Protein 7QU5 (pdb70)

Foldseek 3Di:
DDKDKFWWFWADWADLFLFKTKTKTFTPPQAFDPDAQQWKKKWKDAFDKFFQLLFDYDDVNVVVCVVLVVRGAMAGGHGMDIAIFHFLAARVPGRIGIFIAGFQQPDRPDPDHTDHPSRVSRNHDGGDIIMIMDTGHDLHDDDDQFAEEEEEEHRSSRSVNRVVCCQCPVVVHLRQYEYEYEEAEPSRDGCPVVQVVSVVVHVSYYYAYEHAHYDPVRVDPGHYDQRLVRCCVVPVVPDPCCLRYAYEYEYPPVNVVSNVVSCVVSVHDPVSYHYDYSPD

B-factor: mean 25.78, std 11.19, range [10.54, 66.02]

Sequence (280 aa):
GPVKKWEECTVESNPNVATFIKELTLRLPDGESVDFRAGGYVQLECPPHVVVEYKDFDIQPEYRGDWDKFNMWRYVSKVDETTVIRAYSMANYPEEEQGVVKFNIRRIASPPPGSDLPPGQMSSWVFNLKPGDKVTVYGPFGEFFAKDTEEAEMVFIGGGAGMAPMRSHIFDQLRRLKSNRKISFWYGARSLRREAFYTEEYDQQLQAENPNFQWHLALSDPQPEDNWTGLTGFIHNVLFENYLKDHPAPEDCEFYMCGPPMMNAAVIKMLTDLGVERENILLDDFGG

Nearest PDB structures (foldseek):
  7qu3-assembly1_A  TM=1.000E+00  e=1.074E-62  Pseudomonas aeruginosa
  4u9u-assembly1_A  TM=9.947E-01  e=3.479E-53  Vibrio cholerae
  7qu0-assembly1_A  TM=9.916E-01  e=3.658E-52  Klebsiella pneumoniae
  8a1v-assembly1_F  TM=9.839E-01  e=4.798E-49  Vibrio cholerae
  2r6h-assembly4_D  TM=9.900E-01  e=1.737E-44  Porphyromonas gingivalis W83

Organism: Pseudomonas aeruginosa (strain UCBPP-PA14) (NCBI:txid208963)

InterPro domains:
  IPR001041 2Fe-2S ferredoxin-type iron-sulfur binding domain [PF00111] (40-116)
  IPR001041 2Fe-2S ferredoxin-type iron-sulfur binding domain [PS51085] (35-127)
  IPR001041 2Fe-2S ferredoxin-type iron-sulfur binding domain [cd00207] (37-122)
  IPR001433 Oxidoreductase FAD/NAD(P)-binding [PF00175] (277-386)
  IPR008333 Flavoprotein pyridine nucleotide cytochrome reductase-like, FAD-binding domain [PF00970] (205-266)
  IPR010205 Na(+)-translocating NADH-quinone reductase subunit F [MF_00430] (4-407)
  IPR010205 Na(+)-translocating NADH-quinone reductase subunit F [PIRSF000044] (4-407)
  IPR010205 Na(+)-translocating NADH-quinone reductase subunit F [TIGR01941] (6-407)
  IPR012675 Beta-grasp domain superfamily [G3DSA:3.10.20.30] (36-126)
  IPR017927 FAD-binding domain, ferredoxin reductase-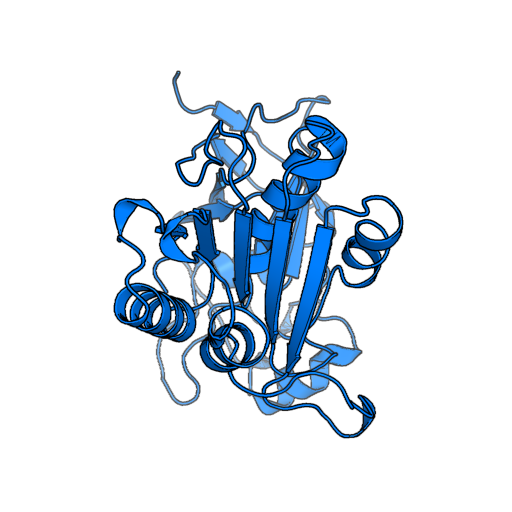type [PS51384] (130-269)
  IPR017938 Riboflavin synthase-like beta-barrel [SSF63380] (106-271)
  IPR036010 2Fe-2S ferredoxin-like superfamily [SSF54292] (40-125)
  IPR039261 Ferredoxin-NADP reductase (FNR), nucleotide-binding domain [G3DSA:3.40.50.80] (275-393)
  IPR039261 Ferredoxin-NADP reductase (FNR), nucleotide-binding domain [SSF52343] (257-402)

Radius of gyration: 18.88 Å; Cα contacts (8 Å, |Δi|>4): 602; chains: 1; bounding box: 51×41×53 Å

Solvent-accessible surface area: 13352 Å² total; per-residue (Å²): 120,128,87,132,135,16,103,0,38,3,83,38,13,43,9,25,1,1,35,5,3,26,0,9,0,109,4,38,132,77,72,44,7,136,11,144,8,2,0,71,0,54,0,40,0,69,78,29,88,11,63,0,139,73,13,78,3,51,93,91,16,111,53,33,0,96,150,74,91,5,79,140,16,61,3,158,4,132,111,68,10,69,105,57,37,12,0,0,1,15,30,84,52,122,8,18,0,28,0,7,2,115,8,55,33,6,75,109,76,30,153,106,108,14,20,66,2,8,0,28,0,1,34,12,69,96,44,51,120,3,28,0,40,1,48,58,31,147,5,43,32,67,149,63,161,30,26,0,0,0,0,0,1,13,12,2,0,1,0,0,4,0,2,0,7,11,4,6,74,105,90,147,17,135,28,111,2,10,0,3,2,9,17,101,4,65,93,28,14,13,24,32,136,53,0,83,97,0,65,91,96,23,134,30,1,92,28,46,18,0,0,64,56,50,51,121,122,20,126,72,135,39,49,76,30,136,4,40,73,8,0,59,98,84,50,1,101,120,29,128,21,11,83,90,1,10,0,0,0,0,6,55,56,147,30,11,65,28,0,30,129,18,0,56,98,56,43,6,101,120,137,36,4,50,44,25,94,95,63,100

Secondary structure (DSSP, 8-state):
-PPEEEEEEEEE--EEETTEEEEEEEPGGG------TT-EEEEEE-SEEEEGGG----GGGHHHHHHTTGGG-EEEE-S-EEEEEE-SS-TTSTTEEEEEEE--PPPTT--PPPPHHHHHHHT--TT-EEEEEEEE------SSSS-EEEEEEGGGHHHHHHHHHIIIIIS---S-EEEEEEESSGGG--SHHHHHHHHHH-TTEEEEEEESS--GGG---SEES-HHHHHHHHTGGG-S-GGGSEEEEE--HHHHHHHHHHHHHTT--GGGEEE-----

Structure (mmCIF, N/CA/C/O backbone):
data_7QU5
#
_entry.id   7QU5
#
_cell.length_a   49.358
_cell.length_b   59.908
_cell.length_c   102.390
_cell.angle_alpha   90.000
_cell.angle_beta   90.000
_cell.angle_gamma   90.000
#
_symmetry.space_group_name_H-M   'P 21 21 21'
#
loop_
_entity.id
_entity.type
_entity.pdbx_description
1 polymer 'Na(+)-translocating NADH-quinone reductase subunit F'
2 non-polymer 'FLAVIN-ADENINE DINUCLEOTIDE'
3 non-polymer 'MAGNESIUM ION'
4 non-polymer gamma-Valerolactone
5 non-polymer 'DIMETHYL SULFOXIDE'
6 water water
#
loop_
_atom_site.group_PDB
_atom_site.id
_atom_site.type_symbol
_atom_site.label_atom_id
_atom_site.label_alt_id
_atom_site.label_comp_id
_atom_site.label_asym_id
_atom_site.label_entity_id
_atom_site.label_seq_id
_atom_site.pdbx_PDB_ins_code
_atom_site.Cartn_x
_atom_site.Cartn_y
_atom_site.Cartn_z
_atom_site.occupancy
_atom_site.B_iso_or_equiv
_atom_site.auth_seq_id
_atom_site.auth_comp_id
_atom_site.auth_asym_id
_atom_site.auth_atom_id
_atom_site.pdbx_PDB_model_num
ATOM 1 N N . GLY A 1 1 ? 35.02782 -6.04500 -25.70850 1.000 35.53108 128 GLY A N 1
ATOM 2 C CA . GLY A 1 1 ? 35.97991 -5.87677 -24.62162 1.000 33.90641 128 GLY A CA 1
ATOM 3 C C . GLY A 1 1 ? 35.61413 -6.63729 -23.35624 1.000 29.32806 128 GLY A C 1
ATOM 4 O O . GLY A 1 1 ? 34.60149 -7.33117 -23.33402 1.000 31.42425 128 GLY A O 1
ATOM 5 N N . PRO A 1 2 ? 36.44952 -6.53856 -22.31571 1.000 27.74732 129 PRO A N 1
ATOM 6 C CA . PRO A 1 2 ? 36.18780 -7.30511 -21.07867 1.000 25.75660 129 PRO A CA 1
ATOM 7 C C . PRO A 1 2 ? 34.83236 -6.99506 -20.46695 1.000 24.79430 129 PRO A C 1
ATOM 8 O O . PRO A 1 2 ? 34.26373 -5.91261 -20.63474 1.000 24.99262 129 PRO A O 1
ATOM 12 N N . VAL A 1 3 ? 34.35016 -7.97963 -19.70825 1.000 22.23509 130 VAL A N 1
ATOM 13 C CA . VAL A 1 3 ? 33.06522 -7.84162 -19.03944 1.000 21.71662 130 VAL A CA 1
ATOM 14 C C . VAL A 1 3 ? 33.11135 -6.65489 -18.07391 1.000 22.81223 130 VAL A C 1
ATOM 15 O O . VAL A 1 3 ? 34.09117 -6.45454 -17.33636 1.000 23.73815 130 VAL A O 1
ATOM 19 N N . LYS A 1 4 ? 32.05582 -5.84755 -18.08944 1.000 22.70454 131 LYS A N 1
ATOM 20 C CA . LYS A 1 4 ? 31.85831 -4.74328 -17.15337 1.000 22.77112 131 LYS A CA 1
ATOM 21 C C . LYS A 1 4 ? 30.91831 -5.18666 -16.02875 1.000 21.29358 131 LYS A C 1
ATOM 22 O O . LYS A 1 4 ? 30.13554 -6.13175 -16.17539 1.000 20.77630 131 LYS A O 1
ATOM 28 N N . LYS A 1 5 ? 30.97890 -4.46011 -14.91612 1.000 21.98994 132 LYS A N 1
ATOM 29 C CA . LYS A 1 5 ? 30.24609 -4.84462 -13.71953 1.000 22.72689 132 LYS A CA 1
ATOM 30 C C . LYS A 1 5 ? 29.64481 -3.60423 -13.07965 1.000 22.16796 132 LYS A C 1
ATOM 31 O O . LYS A 1 5 ? 30.32984 -2.58927 -12.90712 1.000 22.88962 132 LYS A O 1
ATOM 37 N N . TRP A 1 6 ? 28.37765 -3.69407 -12.68578 1.000 21.35695 133 TRP A N 1
ATOM 38 C CA . TRP A 1 6 ? 27.68299 -2.57151 -12.07071 1.000 22.09032 133 TRP A CA 1
ATOM 39 C C . TRP A 1 6 ? 26.93110 -3.04139 -10.84316 1.000 21.58212 133 TRP A C 1
ATOM 40 O O . TRP A 1 6 ? 26.19122 -4.02572 -10.92070 1.000 22.08826 133 TRP A O 1
ATOM 51 N N A GLU A 1 7 ? 27.09904 -2.34575 -9.71642 0.533 22.06337 134 GLU A N 1
ATOM 52 N N B GLU A 1 7 ? 27.06969 -2.30312 -9.74305 0.467 22.88628 134 GLU A N 1
ATOM 53 C CA A GLU A 1 7 ? 26.23386 -2.57483 -8.56259 0.533 23.50724 134 GLU A CA 1
ATOM 54 C CA B GLU A 1 7 ? 26.25164 -2.52440 -8.55848 0.467 24.33306 134 GLU A CA 1
ATOM 55 C C A GLU A 1 7 ? 25.00824 -1.68051 -8.72511 0.533 22.83439 134 GLU A C 1
ATOM 56 C C B GLU A 1 7 ? 24.99900 -1.66287 -8.70496 0.467 22.93898 134 GLU A C 1
ATOM 57 O O A GLU A 1 7 ? 25.09950 -0.45358 -8.61726 0.533 24.25300 134 GLU A O 1
ATOM 58 O O B GLU A 1 7 ? 25.05763 -0.43792 -8.55533 0.467 24.16238 134 GLU A O 1
ATOM 69 N N . CYS A 1 8 ? 23.87403 -2.29639 -9.01564 1.000 20.51757 135 CYS A N 1
ATOM 70 C CA . CYS A 1 8 ? 22.63766 -1.58401 -9.30293 1.000 20.09334 135 CYS A CA 1
ATOM 71 C C . CYS A 1 8 ? 21.69317 -1.61457 -8.11894 1.000 20.64077 135 CYS A C 1
ATOM 72 O O . CYS A 1 8 ? 21.88470 -2.36124 -7.15557 1.000 21.20637 135 CYS A O 1
ATOM 75 N N . THR A 1 9 ? 20.66096 -0.77228 -8.19945 1.000 20.04220 136 THR A N 1
ATOM 76 C CA . THR A 1 9 ? 19.61974 -0.71256 -7.17971 1.000 20.23476 136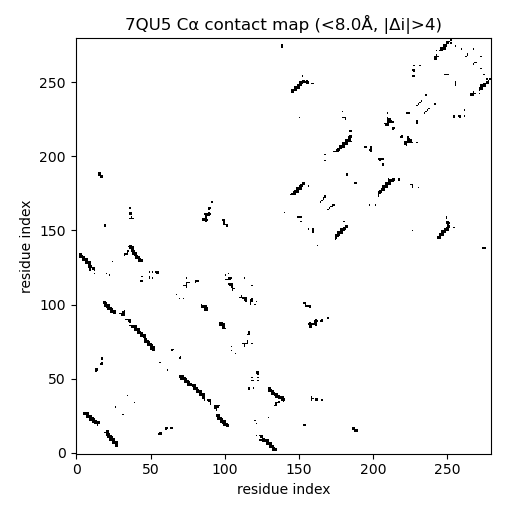 THR A CA 1
ATOM 77 C C . THR A 1 9 ? 18.28543 -1.06750 -7.81964 1.000 19.03888 136 THR A C 1
ATOM 78 O O . THR A 1 9 ? 17.96973 -0.59575 -8.92404 1.000 20.49740 136 THR A O 1
ATOM 82 N N . VAL A 1 10 ? 17.50638 -1.89115 -7.11487 1.000 17.05415 137 VAL A N 1
ATOM 83 C CA . VAL A 1 10 ? 16.16430 -2.21810 -7.59730 1.000 17.37729 137 VAL A CA 1
ATOM 84 C C . VAL A 1 10 ? 15.29172 -0.97141 -7.55042 1.000 17.79138 137 VAL A C 1
ATOM 85 O O . VAL A 1 10 ? 15.10500 -0.38324 -6.48134 1.000 18.94478 137 VAL A O 1
ATOM 89 N N . GLU A 1 11 ? 14.74978 -0.56785 -8.70717 1.000 17.12991 138 GLU A N 1
ATOM 90 C CA . GLU A 1 11 ? 13.77285 0.51813 -8.77259 1.000 18.80628 138 GLU A CA 1
ATOM 91 C C . GLU A 1 11 ? 12.34125 0.02250 -8.61392 1.000 17.04077 138 GLU A C 1
ATOM 92 O O . GLU A 1 11 ? 11.53800 0.66243 -7.92205 1.000 19.72831 138 GLU A O 1
ATOM 98 N N . SER A 1 12 ? 12.00993 -1.08691 -9.24305 1.000 16.58982 139 SER A N 1
ATOM 99 C CA . SER A 1 12 ? 10.65024 -1.62047 -9.21003 1.000 15.88692 139 SER A CA 1
ATOM 100 C C . SER A 1 12 ? 10.72390 -3.08853 -9.59537 1.000 14.40423 139 SER A C 1
ATOM 101 O O . SER A 1 12 ? 11.64707 -3.52150 -10.30072 1.000 15.42383 139 SER A O 1
ATOM 104 N N . ASN A 1 13 ? 9.74606 -3.86490 -9.11276 1.000 13.68145 140 ASN A N 1
ATOM 105 C CA . ASN A 1 13 ? 9.72822 -5.28457 -9.41847 1.000 12.76928 140 ASN A CA 1
ATOM 106 C C . ASN A 1 13 ? 8.29801 -5.84867 -9.39967 1.000 13.07095 140 ASN A C 1
ATOM 107 O O . ASN A 1 13 ? 8.07572 -6.90710 -8.81906 1.000 13.35045 140 ASN A O 1
ATOM 112 N N . PRO A 1 14 ? 7.31801 -5.18546 -10.02521 1.000 14.22208 141 PRO A N 1
ATOM 113 C CA . PRO A 1 14 ? 5.95305 -5.72198 -9.99766 1.000 13.74049 141 PRO A CA 1
ATOM 114 C C . PRO A 1 14 ? 5.79077 -6.93568 -10.90751 1.000 12.25243 141 PRO A C 1
ATOM 115 O O . PRO A 1 14 ? 6.46613 -7.08635 -11.92516 1.000 13.70036 141 PRO A O 1
ATOM 119 N N . ASN A 1 15 ? 4.81645 -7.79249 -10.58087 1.000 13.08052 142 ASN A N 1
ATOM 120 C CA . ASN A 1 15 ? 4.35265 -8.74509 -11.56790 1.000 12.65427 142 ASN A CA 1
ATOM 121 C C . ASN A 1 15 ? 3.78478 -7.98880 -12.76192 1.000 14.14392 142 ASN A C 1
ATOM 122 O O . ASN A 1 15 ? 3.05967 -6.99454 -12.60261 1.000 15.31472 142 ASN A O 1
ATOM 127 N N . VAL A 1 16 ? 4.04579 -8.51226 -13.95785 1.000 12.97954 143 VAL A N 1
ATOM 128 C CA . VAL A 1 16 ? 3.36266 -8.08858 -15.17639 1.000 13.90055 143 VAL A CA 1
ATOM 129 C C . VAL A 1 16 ? 2.48029 -9.20341 -15.72231 1.000 13.41529 143 VAL A C 1
ATOM 130 O O . VAL A 1 16 ? 1.63663 -8.94623 -16.60839 1.000 14.95930 143 VAL A O 1
ATOM 134 N N . ALA A 1 17 ? 2.62410 -10.41117 -15.19546 1.000 12.34360 144 ALA A N 1
ATOM 135 C CA . ALA A 1 17 ? 1.75833 -11.56163 -15.46354 1.000 13.00313 144 ALA A CA 1
ATOM 136 C C . ALA A 1 17 ? 1.76505 -12.37428 -14.17882 1.000 12.14445 144 ALA A C 1
ATOM 137 O O . ALA A 1 17 ? 2.48186 -12.05484 -13.20907 1.000 13.33528 144 ALA A O 1
ATOM 139 N N . THR A 1 18 ? 0.97231 -13.45549 -14.12561 1.000 12.79779 145 THR A N 1
ATOM 140 C CA . THR A 1 18 ? 0.87222 -14.20606 -12.87545 1.000 12.79436 145 THR A CA 1
ATOM 141 C C . THR A 1 18 ? 2.24452 -14.65380 -12.39575 1.000 12.76352 145 THR A C 1
ATOM 142 O O . THR A 1 18 ? 2.55479 -14.55066 -11.19523 1.000 13.65351 145 THR A O 1
ATOM 146 N N . PHE A 1 19 ? 3.05368 -15.19202 -13.31253 1.000 12.72288 146 PHE A N 1
ATOM 147 C CA . PHE A 1 19 ? 4.33167 -15.80646 -12.93483 1.000 12.11485 146 PHE A CA 1
ATOM 148 C C . PHE A 1 19 ? 5.52592 -1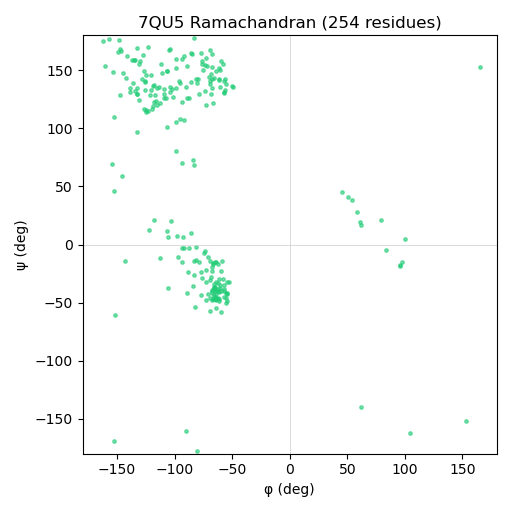5.09864 -13.56145 1.000 11.39222 146 PHE A C 1
ATOM 149 O O . PHE A 1 19 ? 6.61471 -15.69187 -13.65742 1.000 12.51120 146 PHE A O 1
ATOM 157 N N . ILE A 1 20 ? 5.36728 -13.84984 -13.97607 1.000 11.72789 147 ILE A N 1
ATOM 158 C CA . ILE A 1 20 ? 6.46515 -13.08541 -14.57746 1.000 11.66234 147 ILE A CA 1
ATOM 159 C C . ILE A 1 20 ? 6.52129 -11.71175 -13.92980 1.000 10.53530 147 ILE A C 1
ATOM 160 O O . ILE A 1 20 ? 5.48599 -11.02414 -13.83470 1.000 12.65111 147 ILE A O 1
ATOM 165 N N . LYS A 1 21 ? 7.71156 -11.31110 -13.46767 1.000 11.74072 148 LYS A N 1
ATOM 166 C CA . LYS A 1 21 ? 7.92346 -9.97071 -12.93455 1.000 11.60559 148 LYS A CA 1
ATOM 167 C C . LYS A 1 21 ? 8.72591 -9.11083 -13.90789 1.000 11.59351 148 LYS A C 1
ATOM 168 O O . LYS A 1 21 ? 9.56974 -9.62312 -14.67778 1.000 12.83975 148 LYS A O 1
ATOM 174 N N . GLU A 1 22 ? 8.46305 -7.80977 -13.88211 1.000 12.55286 149 GLU A N 1
ATOM 175 C CA . GLU A 1 22 ? 9.29676 -6.84275 -14.59232 1.000 12.83767 149 GLU A CA 1
ATOM 176 C C . GLU A 1 22 ? 10.23711 -6.24034 -13.55773 1.000 13.43544 149 GLU A C 1
ATOM 177 O O . GLU A 1 22 ? 9.81054 -5.45438 -12.70242 1.000 14.15088 149 GLU A O 1
ATOM 183 N N . LEU A 1 23 ? 11.51417 -6.65074 -13.59627 1.000 13.14477 150 LEU A N 1
ATOM 184 C CA . LEU A 1 23 ? 12.52992 -6.14592 -12.67231 1.000 12.87471 150 LEU A CA 1
ATOM 185 C C . LEU A 1 23 ? 13.22815 -4.98379 -13.35822 1.000 14.00316 150 LEU A C 1
ATOM 186 O O . LEU A 1 23 ? 13.79617 -5.17405 -14.43804 1.000 15.12948 150 LEU A O 1
ATOM 191 N N . THR A 1 24 ? 13.21655 -3.79879 -12.73978 1.000 14.80611 151 THR A N 1
ATOM 192 C CA . THR A 1 24 ? 13.96985 -2.65711 -13.26664 1.000 16.44526 151 THR A CA 1
ATOM 193 C C . THR A 1 24 ? 15.09502 -2.31587 -12.30602 1.000 16.61510 151 THR A C 1
ATOM 194 O O . THR A 1 24 ? 14.85343 -2.06586 -11.11660 1.000 17.99862 151 THR A O 1
ATOM 198 N N . LEU A 1 25 ? 16.33253 -2.34183 -12.81194 1.000 16.34813 152 LEU A N 1
ATOM 199 C CA . LEU A 1 25 ? 17.50204 -1.98184 -12.00713 1.000 16.35388 152 LEU A CA 1
ATOM 200 C C . LEU A 1 25 ? 18.05678 -0.64595 -12.48129 1.000 18.94974 152 LEU A C 1
ATOM 201 O O . LEU A 1 25 ? 18.28372 -0.45053 -13.68476 1.000 21.73499 152 LEU A O 1
ATOM 206 N N . ARG A 1 26 ? 18.26443 0.26757 -11.54265 1.000 18.87448 153 ARG A N 1
ATOM 207 C CA . ARG A 1 26 ? 18.87788 1.55163 -11.83786 1.000 20.76898 153 ARG A CA 1
ATOM 208 C C . ARG A 1 26 ? 20.39083 1.40042 -11.73562 1.000 22.05231 153 ARG A C 1
ATOM 209 O O . ARG A 1 26 ? 20.91998 0.95432 -10.70246 1.000 22.52303 153 ARG A O 1
ATOM 217 N N . LEU A 1 27 ? 21.08860 1.79554 -12.79840 1.000 21.22411 154 LEU A N 1
ATOM 218 C CA . LEU A 1 27 ? 22.53564 1.75112 -12.77520 1.000 24.37583 154 LEU A CA 1
ATOM 219 C C . LEU A 1 27 ? 23.06904 2.85597 -11.86115 1.000 25.29611 154 LEU A C 1
ATOM 220 O O . LEU A 1 27 ? 22.41812 3.89248 -11.66327 1.000 27.23055 154 LEU A O 1
ATOM 225 N N . PRO A 1 28 ? 24.25637 2.66604 -11.29881 1.000 26.78046 155 PRO A N 1
ATOM 226 C CA . PRO A 1 28 ? 24.85587 3.71619 -10.47369 1.000 29.56499 155 PRO A CA 1
ATOM 227 C C . PRO A 1 28 ? 25.35498 4.87962 -11.31502 1.000 32.31519 155 PRO A C 1
ATOM 228 O O . PRO A 1 28 ? 25.52809 4.77775 -12.53019 1.000 34.59000 155 PRO A O 1
ATOM 232 N N . ASP A 1 29 ? 25.53996 6.01807 -10.65125 1.000 35.92893 156 ASP A N 1
ATOM 233 C CA . ASP A 1 29 ? 26.36770 7.10277 -11.20034 1.000 39.97131 156 ASP A CA 1
ATOM 234 C C . ASP A 1 29 ? 25.85777 7.60331 -12.55038 1.000 40.53306 156 ASP A C 1
ATOM 235 O O . ASP A 1 29 ? 26.63881 8.05458 -13.38562 1.000 38.79011 156 ASP A O 1
ATOM 240 N N . GLY A 1 30 ? 24.55508 7.49398 -12.80420 1.000 41.05978 157 GLY A N 1
ATOM 241 C CA . GLY A 1 30 ? 24.02389 7.90987 -14.09382 1.000 42.49850 157 GLY A CA 1
ATOM 242 C C . GLY A 1 30 ? 24.54331 7.15268 -15.30604 1.000 43.06638 157 GLY A C 1
ATOM 243 O O . GLY A 1 30 ? 24.37138 7.62691 -16.43389 1.000 43.72226 157 GLY A O 1
ATOM 244 N N . GLU A 1 31 ? 25.16147 5.98323 -15.11941 1.000 41.32992 158 GLU A N 1
ATOM 245 C CA . GLU A 1 31 ? 25.69024 5.21816 -16.24635 1.000 38.27031 158 GLU A CA 1
ATOM 246 C C . GLU A 1 31 ? 24.59250 4.47548 -17.00398 1.000 35.80323 158 GLU A C 1
ATOM 247 O O . GLU A 1 31 ? 23.46326 4.28337 -16.51805 1.000 35.80111 158 GLU A O 1
ATOM 253 N N . SER A 1 32 ? 24.95339 4.02067 -18.20847 1.000 34.13249 159 SER A N 1
ATOM 254 C CA . SER A 1 32 ? 24.11985 3.10799 -18.99161 1.000 32.65278 159 SER A CA 1
ATOM 255 C C . SER A 1 32 ? 24.95555 1.92254 -19.46015 1.000 31.64988 159 SER A C 1
ATOM 256 O O . SER A 1 32 ? 26.18061 1.99869 -19.54968 1.000 34.15527 159 SER A O 1
ATOM 259 N N . VAL A 1 33 ? 24.27590 0.83145 -19.75961 1.000 30.02582 160 VAL A N 1
ATOM 260 C CA . VAL A 1 33 ? 24.89367 -0.35169 -20.35314 1.000 27.87993 160 VAL A CA 1
ATOM 261 C C . VAL A 1 33 ? 24.83964 -0.16537 -21.86397 1.000 27.30829 160 VAL A C 1
ATOM 262 O O . VAL A 1 33 ? 23.76678 0.10928 -22.41758 1.000 27.55689 160 VAL A O 1
ATOM 266 N N . ASP A 1 34 ? 25.99569 -0.27599 -22.53187 1.000 26.98521 161 ASP A N 1
ATOM 267 C CA . ASP A 1 34 ? 26.07622 -0.12133 -23.98255 1.000 27.74216 161 ASP A CA 1
ATOM 268 C C . ASP A 1 34 ? 25.73742 -1.45030 -24.66424 1.000 25.15773 161 ASP A C 1
ATOM 269 O O . ASP A 1 34 ? 26.59024 -2.15163 -25.21707 1.000 26.36812 161 ASP A O 1
ATOM 274 N N . PHE A 1 35 ? 24.44618 -1.79257 -24.63050 1.000 24.50947 162 PHE A N 1
ATOM 275 C CA . PHE A 1 35 ? 23.96204 -3.06504 -25.15919 1.000 22.10531 162 PHE A CA 1
ATOM 276 C C . PHE A 1 35 ? 23.24627 -2.87040 -26.49465 1.000 23.02672 162 PHE A C 1
ATOM 277 O O . PHE A 1 35 ? 22.92943 -1.74853 -26.91543 1.000 24.09577 162 PHE A O 1
ATOM 285 N N . ARG A 1 36 ? 23.00600 -3.99063 -27.16806 1.000 22.36689 163 ARG A N 1
ATOM 286 C CA . ARG A 1 36 ? 22.19453 -4.03474 -28.37545 1.000 22.25416 163 ARG A CA 1
ATOM 287 C C . ARG A 1 36 ? 20.89458 -4.77011 -28.08420 1.000 21.39169 163 ARG A C 1
ATOM 288 O O . ARG A 1 36 ? 20.86913 -5.71181 -27.28994 1.000 20.98756 163 ARG A O 1
ATOM 296 N N . ALA A 1 37 ? 19.83961 -4.34218 -28.77509 1.000 20.93165 164 ALA A N 1
ATOM 297 C CA . ALA A 1 37 ? 18.53549 -4.95989 -28.62364 1.000 19.43531 164 ALA A CA 1
ATOM 298 C C . ALA A 1 37 ? 18.63386 -6.44829 -28.94195 1.000 18.88563 164 ALA A C 1
ATOM 299 O O . ALA A 1 37 ? 19.21970 -6.84419 -29.95987 1.000 20.54837 164 ALA A O 1
ATOM 301 N N . GLY A 1 38 ? 18.07691 -7.27305 -28.05046 1.000 17.39113 165 GLY A N 1
ATOM 302 C CA . GLY A 1 38 ? 18.24518 -8.70176 -28.08495 1.000 17.95423 165 GLY A CA 1
ATOM 303 C C . GLY A 1 38 ? 19.31954 -9.22364 -27.15186 1.000 16.79711 165 GLY A C 1
ATOM 304 O O . GLY A 1 38 ? 19.36462 -10.43047 -26.89297 1.000 17.88903 165 GLY A O 1
ATOM 305 N N . GLY A 1 39 ? 20.18680 -8.33772 -26.64548 1.000 16.37629 166 GLY A N 1
ATOM 306 C CA . GLY A 1 39 ? 21.27635 -8.74028 -25.77715 1.000 17.58557 166 GLY A CA 1
ATOM 307 C C . GLY A 1 39 ? 20.82736 -8.94769 -24.33942 1.000 16.67827 166 GLY A C 1
ATOM 308 O O . GLY A 1 39 ? 19.64620 -8.83400 -23.98904 1.000 17.49064 166 GLY A O 1
ATOM 309 N N . TYR A 1 40 ? 21.79609 -9.27278 -23.48903 1.000 16.61234 167 TYR A N 1
ATOM 310 C CA . TYR A 1 40 ? 21.49400 -9.66823 -22.11943 1.000 15.01654 167 TYR A CA 1
ATOM 311 C C . TYR A 1 40 ? 22.62919 -9.26165 -21.19710 1.000 15.90689 167 TYR A C 1
ATOM 312 O O . TYR A 1 40 ? 23.73039 -8.91806 -21.64770 1.000 16.91462 167 TYR A O 1
ATOM 321 N N . VAL A 1 41 ? 22.35667 -9.28927 -19.89142 1.000 15.58076 168 VAL A N 1
ATOM 322 C CA . VAL A 1 41 ? 23.40531 -9.20437 -18.88182 1.000 15.85898 168 VAL A CA 1
ATOM 323 C C . VAL A 1 41 ? 23.28274 -10.44179 -18.00203 1.000 15.16051 168 VAL A C 1
ATOM 324 O O . VAL A 1 41 ? 22.30840 -11.20107 -18.09812 1.000 16.01906 168 VAL A O 1
ATOM 328 N N . GLN A 1 42 ? 24.27628 -10.66663 -17.14307 1.000 15.47670 169 GLN A N 1
ATOM 329 C CA . GLN A 1 42 ? 24.15793 -11.67969 -16.09337 1.000 14.59383 169 GLN A CA 1
ATOM 330 C C . GLN A 1 42 ? 23.85838 -11.00297 -14.76335 1.000 14.17969 169 GLN A C 1
ATOM 331 O O . GLN A 1 42 ? 24.48735 -10.00093 -14.41752 1.000 16.62490 169 GLN A O 1
ATOM 337 N N . LEU A 1 43 ? 22.88038 -11.54545 -14.03218 1.000 14.14467 170 LEU A N 1
ATOM 338 C CA . LEU A 1 43 ? 22.62989 -11.10794 -12.66593 1.000 14.10489 170 LEU A CA 1
ATOM 339 C C . LEU A 1 43 ? 23.29666 -12.11358 -11.73468 1.000 13.01763 170 LEU A C 1
ATOM 340 O O . LEU A 1 43 ? 23.41297 -13.30088 -12.06240 1.000 15.58534 170 LEU A O 1
ATOM 345 N N . GLU A 1 44 ? 23.68906 -11.63952 -10.56105 1.000 14.97502 171 GLU A N 1
ATOM 346 C CA . GLU A 1 44 ? 24.32602 -12.48525 -9.56223 1.000 14.72786 171 GLU A CA 1
ATOM 347 C C . GLU A 1 44 ? 23.54186 -12.39353 -8.25930 1.000 15.67272 171 GLU A C 1
ATOM 348 O O . GLU A 1 44 ? 22.99788 -11.33183 -7.92234 1.000 16.28352 171 GLU A O 1
ATOM 354 N N . CYS A 1 45 ? 23.48458 -13.49966 -7.52878 1.000 14.44320 172 CYS A N 1
ATOM 355 C CA . CYS A 1 45 ? 22.96852 -13.46551 -6.16277 1.000 13.63780 172 CYS A CA 1
ATOM 356 C C . CYS A 1 45 ? 23.99818 -14.08986 -5.23619 1.000 13.59646 172 CYS A C 1
ATOM 357 O O . CYS A 1 45 ? 24.72134 -15.01426 -5.64510 1.000 16.37657 172 CYS A O 1
ATOM 360 N N . PRO A 1 46 ? 24.05621 -13.64239 -3.98936 1.000 13.43458 173 PRO A N 1
ATOM 361 C CA . PRO A 1 46 ? 24.93142 -14.30138 -2.99428 1.000 13.70569 173 PRO A CA 1
ATOM 362 C C . PRO A 1 46 ? 24.22539 -15.51316 -2.40988 1.000 12.97365 173 PRO A C 1
ATOM 363 O O . PRO A 1 46 ? 23.02569 -15.71898 -2.67836 1.000 13.69168 173 PRO A O 1
ATOM 367 N N . PRO A 1 47 ? 24.88076 -16.27338 -1.52666 1.000 12.79701 174 PRO A N 1
ATOM 368 C CA . PRO A 1 47 ? 24.17941 -17.32330 -0.76786 1.000 13.80655 174 PRO A CA 1
ATOM 369 C C . PRO A 1 47 ? 23.01213 -16.69791 -0.01348 1.000 12.80610 174 PRO A C 1
ATOM 370 O O . PRO A 1 47 ? 23.09147 -15.56594 0.46170 1.000 13.52343 174 PRO A O 1
ATOM 374 N N . HIS A 1 48 ? 21.89482 -17.42902 0.05476 1.000 13.46870 175 HIS A N 1
ATOM 375 C CA . HIS A 1 48 ? 20.69641 -16.86726 0.67619 1.000 12.91814 175 HIS A CA 1
ATOM 376 C C . HIS A 1 48 ? 19.71732 -17.97215 1.03597 1.000 12.51538 175 HIS A C 1
ATOM 377 O O . HIS A 1 48 ? 19.88014 -19.14235 0.65589 1.000 13.36950 175 HIS A O 1
ATOM 384 N N . VAL A 1 49 ? 18.63217 -17.55191 1.70591 1.000 13.36004 176 VAL A N 1
ATOM 385 C CA . VAL A 1 49 ? 17.40959 -18.34103 1.82662 1.000 13.84185 176 VAL A CA 1
ATOM 386 C C . VAL A 1 49 ? 16.26326 -17.40922 1.47243 1.000 13.55468 176 VAL A C 1
ATOM 387 O O . VAL A 1 49 ? 16.21587 -16.27918 1.95679 1.000 15.23952 176 VAL A O 1
ATOM 391 N N A VAL A 1 50 ? 15.37687 -17.84768 0.57315 0.587 13.38064 177 VAL A N 1
ATOM 392 N N B VAL A 1 50 ? 15.34049 -17.87877 0.63369 0.413 14.02642 177 VAL A N 1
ATOM 393 C CA A VAL A 1 50 ? 14.16711 -17.07741 0.27990 0.587 13.64690 177 VAL A CA 1
ATOM 394 C CA B VAL A 1 50 ? 14.17714 -17.08143 0.25126 0.413 15.30393 177 VAL A CA 1
ATOM 395 C C A VAL A 1 50 ? 12.94496 -17.95812 0.48814 0.587 14.44883 177 VAL A C 1
ATOM 396 C C B VAL A 1 50 ? 12.92844 -17.93455 0.42801 0.413 15.44021 177 VAL A C 1
ATOM 397 O O A VAL A 1 50 ? 12.94825 -19.13859 0.13268 0.587 15.97566 177 VAL A O 1
ATOM 398 O O B VAL A 1 50 ? 12.88266 -19.07081 -0.05213 0.413 16.59238 177 VAL A O 1
ATOM 405 N N . GLU A 1 51 ? 11.92341 -17.39356 1.12271 1.000 13.96192 178 GLU A N 1
ATOM 406 C CA . GLU A 1 51 ? 10.63639 -18.05742 1.29232 1.000 14.85187 178 GLU A CA 1
ATOM 407 C C . GLU A 1 51 ? 9.61917 -17.38537 0.38536 1.000 14.65786 178 GLU A C 1
ATOM 408 O O . GLU A 1 51 ? 9.49054 -16.16191 0.40549 1.000 14.48388 178 GLU A O 1
ATOM 414 N N . TYR A 1 52 ? 8.91921 -18.18489 -0.43261 1.000 13.49882 179 TYR A N 1
ATOM 415 C CA . TYR A 1 52 ? 7.96907 -17.60274 -1.39276 1.000 12.96369 179 TYR A CA 1
ATOM 416 C C . TYR A 1 52 ? 6.89758 -16.76879 -0.70089 1.000 13.38640 179 TYR A C 1
ATOM 417 O O . TYR A 1 52 ? 6.41358 -15.79267 -1.29142 1.000 12.97572 179 TYR A O 1
ATOM 426 N N . LYS A 1 53 ? 6.52892 -17.11013 0.54966 1.000 14.26631 180 LYS A N 1
ATOM 427 C CA . LYS A 1 53 ? 5.49284 -16.32891 1.22780 1.000 14.02836 180 LYS A CA 1
ATOM 428 C C . LYS A 1 53 ? 5.92727 -14.88511 1.48232 1.000 13.67371 180 LYS A C 1
ATOM 429 O O . LYS A 1 53 ? 5.10394 -14.04999 1.88825 1.000 15.33472 180 LYS A O 1
ATOM 435 N N . ASP A 1 54 ? 7.23086 -14.58889 1.36020 1.000 14.29958 181 ASP A N 1
ATOM 436 C CA . ASP A 1 54 ? 7.72668 -13.22213 1.50583 1.000 13.64462 181 ASP A CA 1
ATOM 437 C C . ASP A 1 54 ? 7.57396 -12.37278 0.25178 1.000 13.53026 181 ASP A C 1
ATOM 438 O O . ASP A 1 54 ? 7.74387 -11.15214 0.32877 1.000 14.23303 181 ASP A O 1
ATOM 443 N N . PHE A 1 55 ? 7.27944 -12.97769 -0.89513 1.000 13.52261 182 PHE A N 1
ATOM 444 C CA . PHE A 1 55 ? 7.20761 -12.20696 -2.12400 1.000 12.97606 182 PHE A CA 1
ATOM 445 C C . PHE A 1 55 ? 6.07391 -11.18774 -2.04973 1.000 12.91876 182 PHE A C 1
ATOM 446 O O . PHE A 1 55 ? 5.01275 -11.43646 -1.44662 1.000 13.72022 182 PHE A O 1
ATOM 454 N N . ASP A 1 56 ? 6.27348 -10.06671 -2.72995 1.000 12.89058 183 ASP A N 1
ATOM 455 C CA . ASP A 1 56 ? 5.20699 -9.11652 -3.05520 1.000 12.99552 183 ASP A CA 1
ATOM 456 C C . ASP A 1 56 ? 4.63253 -9.46664 -4.41113 1.000 13.32184 183 ASP A C 1
ATOM 457 O O . ASP A 1 56 ? 5.29641 -9.28196 -5.43007 1.000 16.57229 183 ASP A O 1
ATOM 462 N N . ILE A 1 57 ? 3.41687 -10.01559 -4.41672 1.000 13.56548 184 ILE A N 1
ATOM 463 C CA . ILE A 1 57 ? 2.73371 -10.43507 -5.64237 1.000 13.57695 184 ILE A CA 1
ATOM 464 C C . ILE A 1 57 ? 1.49141 -9.56144 -5.75890 1.000 13.04388 184 ILE A C 1
ATOM 465 O O . ILE A 1 57 ? 0.69245 -9.50055 -4.82004 1.000 14.57720 184 ILE A O 1
ATOM 470 N N . GLN A 1 58 ? 1.34383 -8.85730 -6.87757 1.000 14.28148 185 GLN A N 1
ATOM 471 C CA . GLN A 1 58 ? 0.22299 -7.91914 -6.96783 1.000 14.97380 185 GLN A CA 1
ATOM 472 C C . GLN A 1 58 ? -1.11985 -8.65805 -6.85759 1.000 13.76352 185 GLN A C 1
ATOM 473 O O . GLN A 1 58 ? -1.21685 -9.85274 -7.19437 1.000 13.84191 185 GLN A O 1
ATOM 479 N N . PRO A 1 59 ? -2.15885 -7.97371 -6.34625 1.000 14.88642 186 PRO A N 1
ATOM 480 C CA . PRO A 1 59 ? -3.39895 -8.66611 -5.90702 1.000 15.24845 186 PRO A CA 1
ATOM 481 C C . PRO A 1 59 ? -4.05203 -9.55105 -6.94471 1.000 15.00691 186 PRO A C 1
ATOM 482 O O . PRO A 1 59 ? -4.48770 -10.66420 -6.61269 1.000 15.01099 186 PRO A O 1
ATOM 486 N N . GLU A 1 60 ? -4.12056 -9.09625 -8.20790 1.000 15.05038 187 GLU A N 1
ATOM 487 C CA . GLU A 1 60 ? -4.88777 -9.85831 -9.19880 1.000 16.46114 187 GLU A CA 1
ATOM 488 C C . GLU A 1 60 ? -4.26157 -11.21991 -9.50958 1.000 16.19529 187 GLU A C 1
ATOM 489 O O . GLU A 1 60 ? -4.92019 -12.08491 -10.08481 1.000 17.17434 187 GLU A O 1
ATOM 495 N N . TYR A 1 61 ? -2.99539 -11.43382 -9.14418 1.000 14.61131 188 TYR A N 1
ATOM 496 C CA . TYR A 1 61 ? -2.29823 -12.68407 -9.44606 1.000 14.10061 188 TYR A CA 1
ATOM 497 C C . TYR A 1 61 ? -2.31785 -13.66358 -8.28604 1.000 13.76868 188 TYR A C 1
ATOM 498 O O . TYR A 1 61 ? -1.93980 -14.82509 -8.47150 1.000 14.17292 188 TYR A O 1
ATOM 507 N N . ARG A 1 62 ? -2.75130 -13.21890 -7.08728 1.000 13.96868 189 ARG A N 1
ATOM 508 C CA . ARG A 1 62 ? -2.52125 -14.04500 -5.90126 1.000 14.18399 189 ARG A CA 1
ATOM 509 C C . ARG A 1 62 ? -3.35161 -15.31695 -5.91601 1.000 13.50575 189 ARG A C 1
ATOM 510 O O . ARG A 1 62 ? -2.91860 -16.33118 -5.35339 1.000 14.33788 189 ARG A O 1
ATOM 518 N N . GLY A 1 63 ? -4.54667 -15.28767 -6.52773 1.000 14.74690 190 GLY A N 1
ATOM 519 C CA . GLY A 1 63 ? -5.38742 -16.47357 -6.53143 1.000 15.36797 190 GLY A CA 1
ATOM 520 C C . GLY A 1 63 ? -4.67652 -17.66785 -7.14504 1.000 15.14659 190 GLY A C 1
ATOM 521 O O . GLY A 1 63 ? -4.78657 -18.79198 -6.65526 1.000 15.74815 190 GLY A O 1
ATOM 522 N N . ASP A 1 64 ? -3.91572 -17.43118 -8.22559 1.000 14.79146 191 ASP A N 1
ATOM 523 C CA . ASP A 1 64 ? -3.19514 -18.53381 -8.83063 1.000 15.00885 191 ASP A CA 1
ATOM 524 C C . ASP A 1 64 ? -1.94403 -18.91800 -8.04722 1.000 14.83779 191 ASP A C 1
ATOM 525 O O . ASP A 1 64 ? -1.51648 -20.07228 -8.13837 1.000 14.56337 191 ASP A O 1
ATOM 530 N N . TRP A 1 65 ? -1.38041 -18.00186 -7.25445 1.000 13.95245 192 TRP A N 1
ATOM 531 C CA . TRP A 1 65 ? -0.31153 -18.43008 -6.33984 1.000 13.07564 192 TRP A CA 1
ATOM 532 C C . TRP A 1 65 ? -0.86809 -19.39726 -5.29592 1.000 12.62225 192 TRP A C 1
ATOM 533 O O . TRP A 1 65 ? -0.21866 -20.39225 -4.93763 1.000 14.34696 192 TRP A O 1
ATOM 544 N N . ASP A 1 66 ? -2.11363 -19.15588 -4.84137 1.000 13.16704 193 ASP A N 1
ATOM 545 C CA . ASP A 1 66 ? -2.76003 -20.11438 -3.94434 1.000 14.79952 193 ASP A CA 1
ATOM 546 C C . ASP A 1 66 ? -3.04529 -21.42168 -4.68313 1.000 14.61532 193 ASP A C 1
ATOM 547 O O . ASP A 1 66 ? -2.69396 -22.50620 -4.21932 1.000 15.64437 193 ASP A O 1
ATOM 552 N N . LYS A 1 67 ? -3.63076 -21.33457 -5.87503 1.000 14.61006 194 LYS A N 1
ATOM 553 C CA . LYS A 1 67 ? -4.01029 -22.54425 -6.60044 1.000 15.46360 194 LYS A CA 1
ATOM 554 C C . LYS A 1 67 ? -2.80462 -23.43434 -6.88244 1.000 16.17897 194 LYS A C 1
ATOM 555 O O . LYS A 1 67 ? -2.88987 -24.66851 -6.80576 1.000 16.43412 194 LYS A O 1
ATOM 561 N N . PHE A 1 68 ? -1.66234 -22.82905 -7.23692 1.000 15.77128 195 PHE A N 1
ATOM 562 C CA . PHE A 1 68 ? -0.44217 -23.56538 -7.53730 1.000 17.22631 195 PHE A CA 1
ATOM 563 C C . PHE A 1 68 ? 0.38004 -23.88015 -6.28516 1.000 18.28792 195 PHE A C 1
ATOM 564 O O . PHE A 1 68 ? 1.51688 -24.33945 -6.40025 1.000 20.73058 195 PHE A O 1
ATOM 572 N N . ASN A 1 69 ? -0.15965 -23.65113 -5.09689 1.000 17.82515 196 ASN A N 1
ATOM 573 C CA . ASN A 1 69 ? 0.52396 -23.98819 -3.84934 1.000 18.69352 196 ASN A CA 1
ATOM 574 C C . ASN A 1 69 ? 1.91297 -23.36905 -3.78280 1.000 18.54690 196 ASN A C 1
ATOM 575 O O . ASN A 1 69 ? 2.86530 -23.95884 -3.25825 1.000 21.94522 196 ASN A O 1
ATOM 580 N N . MET A 1 70 ? 2.02596 -22.14619 -4.27371 1.000 16.12140 197 MET A N 1
ATOM 581 C CA . MET A 1 70 ? 3.34653 -21.53417 -4.40024 1.000 15.43683 197 MET A CA 1
ATOM 582 C C . MET A 1 70 ? 3.88563 -21.05498 -3.05880 1.000 14.75124 197 MET A C 1
ATOM 583 O O . MET A 1 70 ? 5.10864 -20.97667 -2.87262 1.000 14.41957 197 MET A O 1
ATOM 588 N N . TRP A 1 71 ? 3.00756 -20.68670 -2.12895 1.000 15.01383 198 TRP A N 1
ATOM 589 C CA . TRP A 1 71 ? 3.46585 -20.01611 -0.92981 1.000 15.56972 198 TRP A CA 1
ATOM 590 C C . TRP A 1 71 ? 4.27332 -20.90761 0.01096 1.000 16.41510 198 TRP A C 1
ATOM 591 O O . TRP A 1 71 ? 4.93974 -20.36237 0.89249 1.000 20.67460 198 TRP A O 1
ATOM 602 N N . ARG A 1 72 ? 4.26097 -22.21912 -0.16910 1.000 17.40715 199 ARG A N 1
ATOM 603 C CA . ARG A 1 72 ? 5.01090 -23.13450 0.68023 1.000 18.88883 199 ARG A CA 1
ATOM 604 C C . ARG A 1 72 ? 6.47775 -23.26849 0.25851 1.000 17.18101 199 ARG A C 1
ATOM 605 O O . ARG A 1 72 ? 7.28550 -23.84118 1.01154 1.000 18.40606 199 ARG A O 1
ATOM 613 N N . TYR A 1 73 ? 6.84635 -22.81657 -0.93367 1.000 14.42666 200 TYR A N 1
ATOM 614 C CA . TYR A 1 73 ? 8.20033 -23.09159 -1.40351 1.000 14.41236 200 TYR A CA 1
ATOM 615 C C . TYR A 1 73 ? 9.23080 -22.29715 -0.62190 1.000 15.16458 200 TYR A C 1
ATOM 616 O O . TYR A 1 73 ? 9.02391 -21.11840 -0.29050 1.000 15.31269 200 TYR A O 1
ATOM 625 N N . VAL A 1 74 ? 10.37367 -22.93446 -0.39826 1.000 15.46552 201 VAL A N 1
ATOM 626 C CA . VAL A 1 74 ? 11.52521 -22.29328 0.22253 1.000 15.63936 201 VAL A CA 1
ATOM 627 C C . VAL A 1 74 ? 12.73061 -22.64275 -0.64186 1.000 15.92150 201 VAL A C 1
ATOM 628 O O . VAL A 1 74 ? 12.89867 -23.80779 -1.02190 1.000 17.40395 201 VAL A O 1
ATOM 632 N N . SER A 1 75 ? 13.56017 -21.65189 -0.94475 1.000 14.06256 202 SER A N 1
ATOM 633 C CA . SER A 1 75 ? 14.76510 -21.87676 -1.73543 1.000 14.20653 202 SER A CA 1
ATOM 634 C C . SER A 1 75 ? 15.99919 -21.52982 -0.90164 1.000 13.62593 202 SER A C 1
ATOM 635 O O . SER A 1 75 ? 16.11362 -20.41026 -0.38968 1.000 15.26960 202 SER A O 1
ATOM 638 N N . LYS A 1 76 ? 16.88873 -22.50385 -0.74788 1.000 14.23814 203 LYS A N 1
ATOM 639 C CA . LYS A 1 76 ? 18.12642 -22.33113 0.01386 1.000 14.17747 203 LYS A CA 1
ATOM 640 C C . LYS A 1 76 ? 19.27446 -22.47858 -0.96760 1.000 13.68405 203 LYS A C 1
ATOM 641 O O . LYS A 1 76 ? 19.41568 -23.53252 -1.60233 1.000 15.46900 203 LYS A O 1
ATOM 647 N N . VAL A 1 77 ? 20.08648 -21.43005 -1.09142 1.000 13.99012 204 VAL A N 1
ATOM 648 C CA . VAL A 1 77 ? 21.12868 -21.35897 -2.11381 1.000 13.73157 204 VAL A CA 1
ATOM 649 C C . VAL A 1 77 ? 22.46959 -21.14225 -1.39260 1.000 13.05568 204 VAL A C 1
ATOM 650 O O . VAL A 1 77 ? 22.67385 -20.09645 -0.76326 1.000 14.50226 204 VAL A O 1
ATOM 654 N N . ASP A 1 78 ? 23.36933 -22.12937 -1.48705 1.000 15.23052 205 ASP A N 1
ATOM 655 C CA . ASP A 1 78 ? 24.58290 -22.13915 -0.65453 1.000 15.07509 205 ASP A CA 1
ATOM 656 C C . ASP A 1 78 ? 25.79356 -21.48060 -1.28151 1.000 14.21716 205 ASP A C 1
ATOM 657 O O . ASP A 1 78 ? 26.84222 -21.42238 -0.63243 1.000 15.11630 205 ASP A O 1
ATOM 662 N N . GLU A 1 79 ? 25.69965 -21.00940 -2.51998 1.000 15.37657 206 GLU A N 1
ATOM 663 C CA . GLU A 1 79 ? 26.83145 -20.40841 -3.20666 1.000 16.10496 206 GLU A CA 1
ATOM 664 C C . GLU A 1 79 ? 26.30969 -19.37653 -4.17599 1.000 15.77347 206 GLU A C 1
ATOM 665 O O . GLU A 1 79 ? 25.14749 -19.42866 -4.59323 1.000 18.87250 206 GLU A O 1
ATOM 671 N N A THR A 1 80 ? 27.16610 -18.44385 -4.53606 0.593 15.45169 207 THR A N 1
ATOM 672 N N B THR A 1 80 ? 27.16758 -18.41284 -4.52766 0.407 14.77173 207 THR A N 1
ATOM 673 C CA A THR A 1 80 ? 26.77624 -17.41570 -5.48389 0.593 16.88595 207 THR A CA 1
ATOM 674 C CA B THR A 1 80 ? 26.77520 -17.43949 -5.53992 0.407 14.07427 207 THR A CA 1
ATOM 675 C C A THR A 1 80 ? 26.39099 -18.04293 -6.82627 0.593 15.94690 207 THR A C 1
ATOM 676 C C B THR A 1 80 ? 26.26098 -18.16003 -6.77008 0.407 14.45672 207 THR A C 1
ATOM 677 O O A THR A 1 80 ? 27.02081 -18.99442 -7.29608 0.593 16.95915 207 THR A O 1
ATOM 678 O O B THR A 1 80 ? 26.68164 -19.27398 -7.09788 0.407 14.94642 207 THR A O 1
ATOM 685 N N . VAL A 1 81 ? 25.33093 -17.51103 -7.44328 1.000 15.43415 208 VAL A N 1
ATOM 686 C CA . VAL A 1 81 ? 24.78338 -18.00495 -8.70726 1.000 15.80830 208 VAL A CA 1
ATOM 687 C C . VAL A 1 81 ? 24.78518 -16.84166 -9.68412 1.000 14.58337 208 VAL A C 1
ATOM 688 O O . VAL A 1 81 ? 24.53566 -15.69308 -9.30234 1.000 15.41306 208 VAL A O 1
ATOM 692 N N . ILE A 1 82 ? 25.00646 -17.15105 -10.96185 1.000 15.70258 209 ILE A N 1
ATOM 693 C CA . ILE A 1 82 ? 24.88106 -16.18061 -12.03759 1.000 17.16198 209 ILE A CA 1
ATOM 694 C C . ILE A 1 82 ? 23.92375 -16.74121 -13.07821 1.000 16.29686 209 ILE A C 1
ATOM 695 O O . ILE A 1 82 ? 23.96161 -17.94529 -13.38790 1.000 17.75372 209 ILE A O 1
ATOM 700 N N . ARG A 1 83 ? 23.06046 -15.87289 -13.62497 1.000 15.11491 210 ARG A N 1
ATOM 701 C CA . ARG A 1 83 ? 22.16746 -16.28014 -14.70688 1.000 15.04252 210 ARG A CA 1
ATOM 702 C C . ARG A 1 83 ? 21.99529 -15.11617 -15.65651 1.000 13.56871 210 ARG A C 1
ATOM 703 O O . ARG A 1 83 ? 21.99520 -13.95555 -15.24303 1.000 14.94228 210 ARG A O 1
ATOM 711 N N . ALA A 1 84 ? 21.81441 -15.44377 -16.93418 1.000 14.16707 211 ALA A N 1
ATOM 712 C CA . ALA A 1 84 ? 21.53876 -14.44366 -17.97352 1.000 14.62702 211 ALA A CA 1
ATOM 713 C C . ALA A 1 84 ? 20.06697 -14.02936 -17.99473 1.000 13.23471 211 ALA A C 1
ATOM 714 O O . ALA A 1 84 ? 19.15814 -14.87486 -17.91402 1.000 13.91837 211 ALA A O 1
ATOM 716 N N . TYR A 1 85 ? 19.83086 -12.73044 -18.16911 1.000 13.64479 212 TYR A N 1
ATOM 717 C CA . TYR A 1 85 ? 18.46921 -12.21710 -18.39443 1.000 13.88681 212 TYR A CA 1
ATOM 718 C C . TYR A 1 85 ? 18.53892 -11.18950 -19.50622 1.000 13.42062 212 TYR A C 1
ATOM 719 O O . TYR A 1 85 ? 19.45070 -10.34494 -19.54591 1.000 13.97780 212 TYR A O 1
ATOM 728 N N . SER A 1 86 ? 17.54467 -11.21904 -20.39660 1.000 14.61122 213 SER A N 1
ATOM 729 C CA . SER A 1 86 ? 17.53292 -10.37507 -21.58235 1.000 15.15903 213 SER A CA 1
ATOM 730 C C . SER A 1 86 ? 16.94672 -9.01010 -21.29023 1.000 14.17351 213 SER A C 1
ATOM 731 O O . SER A 1 86 ? 15.93694 -8.89576 -20.60322 1.000 15.88314 213 SER A O 1
ATOM 734 N N . MET A 1 87 ? 17.52590 -7.97544 -21.85723 1.000 14.75439 214 MET A N 1
ATOM 735 C CA . MET A 1 87 ? 16.98812 -6.64664 -21.63524 1.000 15.56526 214 MET A CA 1
ATOM 736 C C . MET A 1 87 ? 15.63829 -6.51795 -22.31859 1.000 15.01131 214 MET A C 1
ATOM 737 O O . MET A 1 87 ? 15.49604 -6.81432 -23.51315 1.000 15.86611 214 MET A O 1
ATOM 742 N N . ALA A 1 88 ? 14.63329 -6.04471 -21.55495 1.000 15.35249 215 ALA A N 1
ATOM 743 C CA . ALA A 1 88 ? 13.34133 -5.65780 -22.09613 1.000 15.12910 215 ALA A CA 1
ATOM 744 C C . ALA A 1 88 ? 13.35154 -4.20661 -22.52794 1.000 16.61633 215 ALA A C 1
ATOM 745 O O . ALA A 1 88 ? 12.55123 -3.82840 -23.40217 1.000 18.40387 215 ALA A O 1
ATOM 747 N N . ASN A 1 89 ? 14.24286 -3.38039 -21.96942 1.000 16.60342 216 ASN A N 1
ATOM 748 C CA . ASN A 1 89 ? 14.41735 -2.03789 -22.48944 1.000 17.99795 216 ASN A CA 1
ATOM 749 C C . ASN A 1 89 ? 15.22714 -2.09514 -23.78731 1.000 18.94274 216 ASN A C 1
ATOM 750 O O . ASN A 1 89 ? 15.92168 -3.08193 -24.05815 1.000 19.48642 216 ASN A O 1
ATOM 755 N N . TYR A 1 90 ? 15.08761 -1.06581 -24.60871 1.000 20.64709 217 TYR A N 1
ATOM 756 C CA . TYR A 1 90 ? 15.96293 -0.92231 -25.75289 1.000 21.62304 217 TYR A CA 1
ATOM 757 C C . TYR A 1 90 ? 16.98469 0.14427 -25.45071 1.000 24.14342 217 TYR A C 1
ATOM 758 O O . TYR A 1 90 ? 16.86965 0.86657 -24.45759 1.000 26.24984 217 TYR A O 1
ATOM 767 N N . PRO A 1 91 ? 18.02663 0.26909 -26.27675 1.000 26.42489 218 PRO A N 1
ATOM 768 C CA . PRO A 1 91 ? 19.16286 1.10722 -25.87543 1.000 26.89024 218 PRO A CA 1
ATOM 769 C C . PRO A 1 91 ? 18.85816 2.57275 -25.60829 1.000 29.23226 218 PRO A C 1
ATOM 770 O O . PRO A 1 91 ? 19.60146 3.19772 -24.83833 1.000 31.50121 218 PRO A O 1
ATOM 774 N N A GLU A 1 92 ? 17.80401 3.14110 -26.20010 0.464 32.12103 219 GLU A N 1
ATOM 775 N N B GLU A 1 92 ? 17.80829 3.14270 -26.19690 0.536 31.97659 219 GLU A N 1
ATOM 776 C CA A GLU A 1 92 ? 17.50392 4.54853 -25.94746 0.464 34.22544 219 GLU A CA 1
ATOM 777 C CA B GLU A 1 92 ? 17.51546 4.55056 -25.94378 0.536 33.72570 219 GLU A CA 1
ATOM 778 C C A GLU A 1 92 ? 16.93175 4.77349 -24.55605 0.464 32.15560 219 GLU A C 1
ATOM 779 C C B GLU A 1 92 ? 16.85577 4.77903 -24.59237 0.536 31.62223 219 GLU A C 1
ATOM 780 O O A GLU A 1 92 ? 16.86651 5.91978 -24.10230 0.464 33.98708 219 GLU A O 1
ATOM 781 O O B GLU A 1 92 ? 16.64385 5.93282 -24.20987 0.536 32.54601 219 GLU A O 1
ATOM 792 N N . GLU A 1 93 ? 16.49247 3.71269 -23.88215 1.000 28.10850 220 GLU A N 1
ATOM 793 C CA . GLU A 1 93 ? 15.96906 3.80758 -22.52114 1.000 28.24571 220 GLU A CA 1
ATOM 794 C C . GLU A 1 93 ? 17.15219 3.67833 -21.57392 1.000 27.48703 220 GLU A C 1
ATOM 795 O O . GLU A 1 93 ? 17.57069 2.57232 -21.21337 1.000 26.37163 220 GLU A O 1
ATOM 801 N N . GLN A 1 94 ? 17.70203 4.82733 -21.18276 1.000 28.64999 221 GLN A N 1
ATOM 802 C CA . GLN A 1 94 ? 19.00100 4.87098 -20.53801 1.000 29.94722 221 GLN A CA 1
ATOM 803 C C . GLN A 1 94 ? 18.90303 4.81085 -19.01954 1.000 28.07888 221 GLN A C 1
ATOM 804 O O . GLN A 1 94 ? 17.83885 5.01014 -18.42018 1.000 29.44851 221 GLN A O 1
ATOM 810 N N . GLY A 1 95 ? 20.03220 4.48131 -18.39812 1.000 27.58388 222 GLY A N 1
ATOM 811 C CA . GLY A 1 95 ? 20.16124 4.51326 -16.96059 1.000 26.14799 222 GLY A CA 1
ATOM 812 C C . GLY A 1 95 ? 19.67140 3.28474 -16.24409 1.000 24.92764 222 GLY A C 1
ATOM 813 O O . GLY A 1 95 ? 19.84534 3.19839 -15.02445 1.000 24.32142 222 GLY A O 1
ATOM 814 N N . VAL A 1 96 ? 19.07307 2.31933 -16.95785 1.000 23.30364 223 VAL A N 1
ATOM 815 C CA . VAL A 1 96 ? 18.44624 1.15851 -16.34400 1.000 22.22392 223 VAL A CA 1
ATOM 816 C C . VAL A 1 96 ? 18.72348 -0.06830 -17.19007 1.000 21.00867 223 VAL A C 1
ATOM 817 O O . VAL A 1 96 ? 19.06884 0.01639 -18.36813 1.000 21.54938 223 VAL A O 1
ATOM 821 N N . VAL A 1 97 ? 18.53865 -1.22319 -16.57932 1.000 18.96708 224 VAL A N 1
ATOM 822 C CA . VAL A 1 97 ? 18.31108 -2.44575 -17.32929 1.000 18.36690 224 VAL A CA 1
ATOM 823 C C . VAL A 1 97 ? 17.00859 -3.01797 -16.77963 1.000 17.89956 224 VAL A C 1
ATOM 824 O O . VAL A 1 97 ? 16.80061 -3.05230 -15.55532 1.000 18.64348 224 VAL A O 1
ATOM 828 N N . LYS A 1 98 ? 16.11581 -3.41029 -17.68201 1.000 16.57106 225 LYS A N 1
ATOM 829 C CA . LYS A 1 98 ? 14.79644 -3.90021 -17.33062 1.000 17.29718 225 LYS A CA 1
ATOM 830 C C . LYS A 1 98 ? 14.65232 -5.31681 -17.85542 1.000 15.70644 225 LYS A C 1
ATOM 831 O O . LYS A 1 98 ? 15.19610 -5.64615 -18.92379 1.000 16.98603 225 LYS A O 1
ATOM 837 N N . PHE A 1 99 ? 13.91707 -6.15774 -17.11407 1.000 13.74879 226 PHE A N 1
ATOM 838 C CA . PHE A 1 99 ? 13.85180 -7.56627 -17.42094 1.000 13.61591 226 PHE A CA 1
ATOM 839 C C . PHE A 1 99 ? 12.42429 -8.05995 -17.29261 1.000 13.24669 226 PHE A C 1
ATOM 840 O O . PHE A 1 99 ? 11.60593 -7.46833 -16.58022 1.000 13.99559 226 PHE A O 1
ATOM 848 N N . ASN A 1 100 ? 12.14095 -9.17380 -17.94757 1.000 12.62438 227 ASN A N 1
ATOM 849 C CA . ASN A 1 100 ? 10.92630 -9.95717 -17.69127 1.000 11.87631 227 ASN A CA 1
ATOM 850 C C . ASN A 1 100 ? 11.41084 -11.32341 -17.24003 1.000 11.44752 227 ASN A C 1
ATOM 851 O O . ASN A 1 100 ? 12.07929 -12.02636 -18.01418 1.000 12.38026 227 ASN A O 1
ATOM 856 N N . ILE A 1 101 ? 11.10149 -11.70087 -15.99441 1.000 12.09557 228 ILE A N 1
ATOM 857 C CA . ILE A 1 101 ? 11.68458 -12.89221 -15.38791 1.000 12.08335 228 ILE A CA 1
ATOM 858 C C . ILE A 1 101 ? 10.56399 -13.79799 -14.89590 1.000 11.49787 228 ILE A C 1
ATOM 859 O O . ILE A 1 101 ? 9.70969 -13.37068 -14.08769 1.000 11.99017 228 ILE A O 1
ATOM 864 N N A ARG A 1 102 ? 10.52331 -15.01442 -15.41509 0.585 11.22812 229 ARG A N 1
ATOM 865 N N B ARG A 1 102 ? 10.55094 -15.03039 -15.38182 0.415 12.89372 229 ARG A N 1
ATOM 866 C CA A ARG A 1 102 ? 9.57208 -16.02282 -14.96526 0.585 11.28500 229 ARG A CA 1
ATOM 867 C CA B ARG A 1 102 ? 9.57608 -16.01680 -14.94645 0.415 13.55916 229 ARG A CA 1
ATOM 868 C C A ARG A 1 102 ? 10.06159 -16.67778 -13.67595 0.585 11.35991 229 ARG A C 1
ATOM 869 C C B ARG A 1 102 ? 10.06028 -16.70567 -13.67783 0.415 12.27691 229 ARG A C 1
ATOM 870 O O A ARG A 1 102 ? 11.26044 -16.94974 -13.51680 0.585 13.82467 229 ARG A O 1
ATOM 871 O O B ARG A 1 102 ? 11.24378 -17.04871 -13.54730 0.415 13.80462 229 ARG A O 1
ATOM 886 N N . ILE A 1 103 ? 9.14656 -16.95127 -12.74531 1.000 12.11311 230 ILE A N 1
ATOM 887 C CA . ILE A 1 103 ? 9.51493 -17.68877 -11.53048 1.000 11.96755 230 ILE A CA 1
ATOM 888 C C . ILE A 1 103 ? 9.60729 -19.17566 -11.89018 1.000 12.74449 230 ILE A C 1
ATOM 889 O O . ILE A 1 103 ? 8.62096 -19.80629 -12.28966 1.000 13.62656 230 ILE A O 1
ATOM 894 N N . ALA A 1 104 ? 10.80572 -19.75248 -11.76874 1.000 13.01600 231 ALA A N 1
ATOM 895 C CA . ALA A 1 104 ? 11.01753 -21.15131 -12.10643 1.000 12.88497 231 ALA A CA 1
ATOM 896 C C . ALA A 1 104 ? 10.85904 -21.99986 -10.85115 1.000 12.93566 231 ALA A C 1
ATOM 897 O O . ALA A 1 104 ? 11.80656 -22.48951 -10.25732 1.000 14.76895 231 ALA A O 1
ATOM 899 N N . SER A 1 105 ? 9.61181 -22.08456 -10.39578 1.000 14.26836 232 SER A N 1
ATOM 900 C CA . SER A 1 105 ? 9.26867 -22.91671 -9.23936 1.000 14.13338 232 SER A CA 1
ATOM 901 C C . SER A 1 105 ? 9.39261 -24.40421 -9.59207 1.000 16.49676 232 SER A C 1
ATOM 902 O O . SER A 1 105 ? 9.53438 -24.78265 -10.76178 1.000 17.03017 232 SER A O 1
ATOM 905 N N . PRO A 1 106 ? 9.37269 -25.28662 -8.58842 1.000 18.14206 233 PRO A N 1
ATOM 906 C CA . PRO A 1 106 ? 9.38577 -26.72197 -8.87544 1.000 21.25968 233 PRO A CA 1
ATOM 907 C C . PRO A 1 106 ? 8.16616 -27.14007 -9.68469 1.000 22.85976 233 PRO A C 1
ATOM 908 O O . PRO A 1 106 ? 7.06084 -26.62070 -9.47909 1.000 23.81629 233 PRO A O 1
ATOM 912 N N . PRO A 1 107 ? 8.32264 -28.06465 -10.61725 1.000 27.81439 234 PRO A N 1
ATOM 913 C CA . PRO A 1 107 ? 7.15199 -28.61395 -11.34041 1.000 31.23181 234 PRO A CA 1
ATOM 914 C C . PRO A 1 107 ? 6.09036 -29.04040 -10.34212 1.000 31.99568 234 PRO A C 1
ATOM 915 O O . PRO A 1 107 ? 6.43508 -29.64535 -9.31545 1.000 30.21732 234 PRO A O 1
ATOM 919 N N . PRO A 1 108 ? 4.80345 -28.73804 -10.57945 1.000 31.99053 235 PRO A N 1
ATOM 920 C CA . PRO A 1 108 ? 3.78715 -29.09113 -9.57995 1.000 32.37954 235 PRO A CA 1
ATOM 921 C C . PRO A 1 108 ? 3.82106 -30.57804 -9.29621 1.000 36.67711 235 PRO A C 1
ATOM 922 O O . PRO A 1 108 ? 3.85914 -31.39782 -10.21394 1.000 37.58952 235 PRO A O 1
ATOM 926 N N . GLY A 1 109 ? 3.85986 -30.91713 -8.01071 1.000 41.01214 236 GLY A N 1
ATOM 927 C CA . GLY A 1 109 ? 3.92173 -32.28899 -7.57524 1.000 44.19665 236 GLY A CA 1
ATOM 928 C C . GLY A 1 109 ? 5.31403 -32.80629 -7.26830 1.000 46.39528 236 GLY A C 1
ATOM 929 O O . GLY A 1 109 ? 5.44058 -33.82204 -6.57432 1.000 48.34248 236 GLY A O 1
ATOM 930 N N . SER A 1 110 ? 6.35686 -32.14956 -7.74722 1.000 46.55247 237 SER A N 1
ATOM 931 C CA . SER A 1 110 ? 7.70100 -32.66345 -7.51775 1.000 46.44209 237 SER A CA 1
ATOM 932 C C . SER A 1 110 ? 8.25625 -32.18204 -6.17746 1.000 48.17487 237 SER A C 1
ATOM 933 O O . SER A 1 110 ? 7.74894 -31.23793 -5.56277 1.000 50.50231 237 SER A O 1
ATOM 936 N N . ASP A 1 111 ? 9.32927 -32.84147 -5.73474 1.000 45.93124 238 ASP A N 1
ATOM 937 C CA . ASP A 1 111 ? 10.06863 -32.43788 -4.54840 1.000 46.61821 238 ASP A CA 1
ATOM 938 C C . ASP A 1 111 ? 11.36892 -31.71870 -4.89846 1.000 43.05291 238 ASP A C 1
ATOM 939 O O . ASP A 1 111 ? 12.26874 -31.62534 -4.05552 1.000 44.20595 238 ASP A O 1
ATOM 944 N N . LEU A 1 112 ? 11.47243 -31.19008 -6.11386 1.000 37.37808 239 LEU A N 1
ATOM 945 C CA . LEU A 1 112 ? 12.72659 -30.62399 -6.58966 1.000 32.55756 239 LEU A CA 1
ATOM 946 C C . LEU A 1 112 ? 12.96880 -29.24192 -5.96731 1.000 28.39667 239 LEU A C 1
ATOM 947 O O . LEU A 1 112 ? 12.02707 -28.54666 -5.57200 1.000 28.64331 239 LEU A O 1
ATOM 952 N N . PRO A 1 113 ? 14.22321 -28.80571 -5.87522 1.000 24.17209 240 PRO A N 1
ATOM 953 C CA . PRO A 1 113 ? 14.48771 -27.45913 -5.34921 1.000 22.93109 240 PRO A CA 1
ATOM 954 C C . PRO A 1 113 ? 13.93201 -26.39049 -6.27399 1.000 18.77883 240 PRO A C 1
ATOM 955 O O . PRO A 1 113 ? 14.00989 -26.51991 -7.50309 1.000 18.57747 240 PRO A O 1
ATOM 959 N N . PRO A 1 114 ? 13.40726 -25.30697 -5.72412 1.000 16.19154 241 PRO A N 1
ATOM 960 C CA . PRO A 1 114 ? 12.98648 -24.18537 -6.57310 1.000 14.58511 241 PRO A CA 1
ATOM 961 C C . PRO A 1 114 ? 14.14689 -23.62123 -7.38017 1.000 13.94497 241 PRO A C 1
ATOM 962 O O . PRO A 1 114 ? 15.32077 -23.79476 -7.04000 1.000 14.71476 241 PRO A O 1
ATOM 966 N N . GLY A 1 115 ? 13.82017 -22.93930 -8.47494 1.000 14.09624 242 GLY A N 1
ATOM 967 C CA . GLY A 1 115 ? 14.85035 -22.26915 -9.26142 1.000 13.90682 242 GLY A CA 1
ATOM 968 C C . GLY A 1 115 ? 15.66048 -21.30079 -8.41882 1.000 12.84058 242 GLY A C 1
ATOM 969 O O . GLY A 1 115 ? 15.13408 -20.45321 -7.68641 1.000 13.87177 242 GLY A O 1
ATOM 970 N N . GLN A 1 116 ? 16.98566 -21.37936 -8.56459 1.000 13.60031 243 GLN A N 1
ATOM 971 C CA . GLN A 1 116 ? 17.85927 -20.63902 -7.66159 1.000 13.58096 243 GLN A CA 1
ATOM 972 C C . GLN A 1 116 ? 17.77698 -19.12751 -7.88556 1.000 12.71592 243 GLN A C 1
ATOM 973 O O . GLN A 1 116 ? 17.48373 -18.36018 -6.95346 1.000 14.38551 243 GLN A O 1
ATOM 979 N N . MET A 1 117 ? 18.05359 -18.66241 -9.10461 1.000 13.11238 244 MET A N 1
ATOM 980 C CA . MET A 1 117 ? 18.13493 -17.20677 -9.28963 1.000 12.83292 244 MET A CA 1
ATOM 981 C C . MET A 1 117 ? 16.73849 -16.58180 -9.33948 1.000 12.08768 244 MET A C 1
ATOM 982 O O . MET A 1 117 ? 16.51920 -15.50150 -8.78751 1.000 12.92390 244 MET A O 1
ATOM 987 N N . SER A 1 118 ? 15.79224 -17.21346 -10.07217 1.000 11.97365 245 SER A N 1
ATOM 988 C CA . SER A 1 118 ? 14.48815 -16.56613 -10.22393 1.000 11.96697 245 SER A CA 1
ATOM 989 C C . SER A 1 118 ? 13.73916 -16.46170 -8.89139 1.000 11.46853 245 SER A C 1
ATOM 990 O O . SER A 1 118 ? 13.01126 -15.49275 -8.68362 1.000 12.34729 245 SER A O 1
ATOM 993 N N . SER A 1 119 ? 13.89022 -17.44304 -7.99083 1.000 11.68123 246 SER A N 1
ATOM 994 C CA . SER A 1 119 ? 13.25149 -17.30780 -6.67212 1.000 11.82414 246 SER A CA 1
ATOM 995 C C . SER A 1 119 ? 13.81059 -16.10992 -5.92577 1.000 12.14228 246 SER A C 1
ATOM 996 O O . SER A 1 119 ? 13.07908 -15.37743 -5.25462 1.000 13.24392 246 SER A O 1
ATOM 999 N N . TRP A 1 120 ? 15.13429 -15.89685 -6.02207 1.000 12.44906 247 TRP A N 1
ATOM 1000 C CA . TRP A 1 120 ? 15.74826 -14.74365 -5.37369 1.000 13.24789 247 TRP A CA 1
ATOM 1001 C C . TRP A 1 120 ? 15.21392 -13.45269 -6.00131 1.000 12.98445 247 TRP A C 1
ATOM 1002 O O . TRP A 1 120 ? 14.85497 -12.49997 -5.29464 1.000 13.10443 247 TRP A O 1
ATOM 1013 N N . VAL A 1 121 ? 15.15375 -13.39179 -7.34108 1.000 11.95802 248 VAL A N 1
ATOM 1014 C CA . VAL A 1 121 ? 14.65220 -12.20138 -8.03273 1.000 11.63552 248 VAL A CA 1
ATOM 1015 C C . VAL A 1 121 ? 13.25298 -11.85037 -7.53230 1.000 12.45170 248 VAL A C 1
ATOM 1016 O O . VAL A 1 121 ? 12.93324 -10.67357 -7.33810 1.000 12.71873 248 VAL A O 1
ATOM 1020 N N . PHE A 1 122 ? 12.39124 -12.86368 -7.33291 1.000 12.12294 249 PHE A N 1
ATOM 1021 C CA . PHE A 1 122 ? 11.00219 -12.57845 -6.95915 1.000 11.91793 249 PHE A CA 1
ATOM 1022 C C . PHE A 1 122 ? 10.89156 -11.96619 -5.58397 1.000 11.96610 249 PHE A C 1
ATOM 1023 O O . PHE A 1 122 ? 9.83780 -11.38357 -5.30332 1.000 13.15494 249 PHE A O 1
ATOM 1031 N N . ASN A 1 123 ? 11.92463 -12.05981 -4.73081 1.000 12.32282 250 ASN A N 1
ATOM 1032 C CA . ASN A 1 123 ? 11.90319 -11.38990 -3.44095 1.000 12.99618 250 ASN A CA 1
ATOM 1033 C C . ASN A 1 123 ? 12.63803 -10.06347 -3.43342 1.000 12.13740 250 ASN A C 1
ATOM 1034 O O . ASN A 1 123 ? 12.75506 -9.45661 -2.37067 1.000 13.96776 250 ASN A O 1
ATOM 1039 N N . LEU A 1 124 ? 13.09092 -9.56700 -4.59737 1.000 12.77247 251 LEU A N 1
ATOM 1040 C CA . LEU A 1 124 ? 13.75178 -8.27316 -4.61756 1.000 13.29447 251 LEU A CA 1
ATOM 1041 C C . LEU A 1 124 ? 12.74756 -7.13639 -4.42772 1.000 13.38397 251 LEU A C 1
ATOM 1042 O O . LEU A 1 124 ? 11.69121 -7.11171 -5.08738 1.000 14.27624 251 LEU A O 1
ATOM 1047 N N . LYS A 1 125 ? 13.06089 -6.20575 -3.52601 1.000 14.43369 252 LYS A N 1
ATOM 1048 C CA . LYS A 1 125 ? 12.23679 -5.05289 -3.21628 1.000 15.21113 252 LYS A CA 1
ATOM 1049 C C . LYS A 1 125 ? 12.93478 -3.79681 -3.69047 1.000 15.39339 252 LYS A C 1
ATOM 1050 O O . LYS A 1 125 ? 14.17484 -3.76177 -3.75246 1.000 16.09351 252 LYS A O 1
ATOM 1056 N N . PRO A 1 126 ? 12.19857 -2.72037 -3.96276 1.000 15.58010 253 PRO A N 1
ATOM 1057 C CA . PRO A 1 126 ? 12.84687 -1.44281 -4.25948 1.000 17.30280 253 PRO A CA 1
ATOM 1058 C C . PRO A 1 126 ? 13.90504 -1.12738 -3.20638 1.000 18.58651 253 PRO A C 1
ATOM 1059 O O . PRO A 1 126 ? 13.67938 -1.23298 -1.98851 1.000 19.75113 253 PRO A O 1
ATOM 1063 N N . GLY A 1 127 ? 15.07099 -0.68138 -3.68099 1.000 18.15207 254 GLY A N 1
ATOM 1064 C CA . GLY A 1 127 ? 16.17439 -0.35195 -2.80743 1.000 18.88629 254 GLY A CA 1
ATOM 1065 C C . GLY A 1 127 ? 17.18944 -1.46525 -2.61750 1.000 19.06341 254 GLY A C 1
ATOM 1066 O O . GLY A 1 127 ? 18.31775 -1.18240 -2.19310 1.000 20.83760 254 GLY A O 1
ATOM 1067 N N . ASP A 1 128 ? 16.84193 -2.70940 -2.93449 1.000 18.36243 255 ASP A N 1
ATOM 1068 C CA . ASP A 1 128 ? 17.81151 -3.78842 -2.81558 1.000 18.39290 255 ASP A CA 1
ATOM 1069 C C . ASP A 1 128 ? 18.92570 -3.61460 -3.84267 1.000 18.98607 255 ASP A C 1
ATOM 1070 O O . ASP A 1 128 ? 18.73526 -3.02563 -4.91319 1.000 19.60258 255 ASP A O 1
ATOM 1075 N N . LYS A 1 129 ? 20.11028 -4.13911 -3.50452 1.000 19.20775 256 LYS A N 1
ATOM 1076 C CA . LYS A 1 129 ? 21.26225 -4.09045 -4.39450 1.000 20.78958 256 LYS A CA 1
ATOM 1077 C C . LYS A 1 129 ? 21.37740 -5.37000 -5.21246 1.000 19.44578 256 LYS A C 1
ATOM 1078 O O . LYS A 1 129 ? 21.16288 -6.46784 -4.68887 1.000 20.21808 256 LYS A O 1
ATOM 1084 N N . VAL A 1 130 ? 21.71594 -5.23111 -6.50611 1.000 18.81875 257 VAL A N 1
ATOM 1085 C CA . VAL A 1 130 ? 21.92935 -6.37874 -7.38902 1.000 17.97172 257 VAL A CA 1
ATOM 1086 C C . VAL A 1 130 ? 23.14944 -6.07246 -8.23892 1.000 17.83864 257 VAL A C 1
ATOM 1087 O O . VAL A 1 130 ? 23.22918 -4.99950 -8.85013 1.000 20.51472 257 VAL A O 1
ATOM 1091 N N . THR A 1 131 ? 24.06911 -7.02815 -8.31617 1.000 18.68910 258 THR A N 1
ATOM 1092 C CA . THR A 1 131 ? 25.24391 -6.90015 -9.17353 1.000 19.47217 258 THR A CA 1
ATOM 1093 C C . THR A 1 131 ? 24.94266 -7.46129 -10.56024 1.000 17.95185 258 THR A C 1
ATOM 1094 O O . THR A 1 131 ? 24.34768 -8.53982 -10.69763 1.000 17.90241 258 THR A O 1
ATOM 1098 N N . VAL A 1 132 ? 25.35833 -6.71716 -11.58036 1.000 18.71941 259 VAL A N 1
ATOM 1099 C CA . VAL A 1 132 ? 25.09446 -6.99626 -12.98745 1.000 20.34315 259 VAL A CA 1
ATOM 1100 C C . VAL A 1 132 ? 26.41375 -7.03258 -13.75209 1.000 18.20374 259 VAL A C 1
ATOM 1101 O O . VAL A 1 132 ? 27.27698 -6.17477 -13.52719 1.000 19.38174 259 VAL A O 1
ATOM 1105 N N . TYR A 1 133 ? 26.54061 -7.97337 -14.69595 1.000 16.81445 260 TYR A N 1
ATOM 1106 C CA . TYR A 1 133 ? 27.74389 -8.12736 -15.52161 1.000 18.28012 260 TYR A CA 1
ATOM 1107 C C . TYR A 1 133 ? 27.36518 -8.15762 -16.99769 1.000 17.59119 260 TYR A C 1
ATOM 1108 O O . TYR A 1 133 ? 26.34386 -8.74149 -17.37432 1.000 17.24294 260 TYR A O 1
ATOM 1117 N N . GLY A 1 134 ? 28.19167 -7.54685 -17.84500 1.000 18.06338 261 GLY A N 1
ATOM 1118 C CA . GLY A 1 134 ? 27.95736 -7.61067 -19.26754 1.000 19.90194 261 GLY A CA 1
ATOM 1119 C C . GLY A 1 134 ? 28.52173 -6.40850 -19.98386 1.000 20.13000 261 GLY A C 1
ATOM 1120 O O . GLY A 1 134 ? 29.49121 -5.79666 -19.52002 1.000 22.44684 261 GLY A O 1
ATOM 1121 N N . PRO A 1 135 ? 27.92379 -6.03123 -21.12933 1.000 20.93240 262 PRO A N 1
ATOM 1122 C CA . PRO A 1 135 ? 26.76765 -6.64695 -21.78002 1.000 21.01782 262 PRO A CA 1
ATOM 1123 C C . PRO A 1 135 ? 27.19488 -7.79373 -22.64837 1.000 19.75304 262 PRO A C 1
ATOM 1124 O O . PRO A 1 135 ? 28.39123 -7.92886 -22.97307 1.000 22.00007 262 PRO A O 1
ATOM 1128 N N . PHE A 1 136 ? 26.25574 -8.64320 -23.02799 1.000 18.47904 263 PHE A N 1
ATOM 1129 C CA . PHE A 1 136 ? 26.46886 -9.79115 -23.88306 1.000 17.93603 263 PHE A CA 1
ATOM 1130 C C . PHE A 1 136 ? 25.38836 -9.78443 -24.95335 1.000 18.33805 263 PHE A C 1
ATOM 1131 O O . PHE A 1 136 ? 24.38898 -9.04959 -24.86573 1.000 18.73941 263 PHE A O 1
ATOM 1139 N N . GLY A 1 137 ? 25.54734 -10.62201 -25.96017 1.000 19.76863 264 GLY A N 1
ATOM 1140 C CA . GLY A 1 137 ? 24.42923 -10.81538 -26.85264 1.000 21.47094 264 GLY A CA 1
ATOM 1141 C C . GLY A 1 137 ? 24.77034 -11.48572 -28.15876 1.000 20.43178 264 GLY A C 1
ATOM 1142 O O . GLY A 1 137 ? 25.88800 -11.34901 -28.66673 1.000 23.17119 264 GLY A O 1
ATOM 1143 N N . GLU A 1 138 ? 23.79889 -12.17302 -28.73513 1.000 21.00491 265 GLU A N 1
ATOM 1144 C CA . GLU A 1 138 ? 23.87994 -12.67285 -30.09965 1.000 22.86774 265 GLU A CA 1
ATOM 1145 C C . GLU A 1 138 ? 22.55582 -12.62030 -30.85187 1.000 21.96587 265 GLU A C 1
ATOM 1146 O O . GLU A 1 138 ? 22.56088 -12.76006 -32.07461 1.000 23.06524 265 GLU A O 1
ATOM 1152 N N . PHE A 1 139 ? 21.42480 -12.41574 -30.17371 1.000 19.84705 266 PHE A N 1
ATOM 1153 C CA . PHE A 1 139 ? 20.08604 -12.43370 -30.78347 1.000 19.47800 266 PHE A CA 1
ATOM 1154 C C . PHE A 1 139 ? 19.81234 -11.06625 -31.39957 1.000 20.24583 266 PHE A C 1
ATOM 1155 O O . PHE A 1 139 ? 18.95552 -10.31447 -30.94123 1.000 20.35780 266 PHE A O 1
ATOM 1163 N N . PHE A 1 140 ? 20.54556 -10.75731 -32.47177 1.000 22.05118 267 PHE A N 1
ATOM 1164 C CA . PHE A 1 140 ? 20.53402 -9.42396 -33.05607 1.000 22.76371 267 PHE A CA 1
ATOM 1165 C C . PHE A 1 140 ? 19.76421 -9.38833 -34.37418 1.000 23.46580 267 PHE A C 1
ATOM 1166 O O . PHE A 1 140 ? 19.73647 -10.36507 -35.12791 1.000 26.35936 267 PHE A O 1
ATOM 1174 N N . ALA A 1 141 ? 19.15029 -8.23552 -34.65194 1.000 24.05875 268 ALA A N 1
ATOM 1175 C CA . ALA A 1 141 ? 18.41827 -8.04570 -35.89760 1.000 25.14744 268 ALA A CA 1
ATOM 1176 C C . ALA A 1 141 ? 19.35460 -7.99878 -37.09253 1.000 27.59427 268 ALA A C 1
ATOM 1177 O O . ALA A 1 141 ? 20.43682 -7.40763 -37.03952 1.000 30.35361 268 ALA A O 1
ATOM 1179 N N . LYS A 1 142 ? 18.92396 -8.61200 -38.18598 1.000 28.93291 269 LYS A N 1
ATOM 1180 C CA . LYS A 1 142 ? 19.70997 -8.53104 -39.40417 1.000 31.42223 269 LYS A CA 1
ATOM 1181 C C . LYS A 1 142 ? 19.54677 -7.15452 -40.02695 1.000 33.74358 269 LYS A C 1
ATOM 1182 O O . LYS A 1 142 ? 18.51706 -6.49730 -39.86423 1.000 34.00046 269 LYS A O 1
ATOM 1188 N N . ASP A 1 143 ? 20.58792 -6.70599 -40.72293 1.000 37.53290 270 ASP A N 1
ATOM 1189 C CA . ASP A 1 143 ? 20.61555 -5.37651 -41.32134 1.000 41.84915 270 ASP A CA 1
ATOM 1190 C C . ASP A 1 143 ? 20.24644 -5.51497 -42.79530 1.000 42.37042 270 ASP A C 1
ATOM 1191 O O . ASP A 1 143 ? 21.09657 -5.52691 -43.68287 1.000 42.60153 270 ASP A O 1
ATOM 1196 N N . THR A 1 144 ? 18.94840 -5.62200 -43.04599 1.000 42.06056 271 THR A N 1
ATOM 1197 C CA . THR A 1 144 ? 18.39215 -5.78252 -44.37986 1.000 40.88375 271 THR A CA 1
ATOM 1198 C C . THR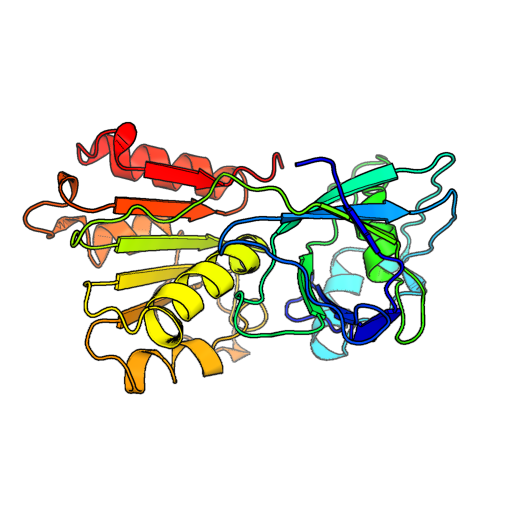 A 1 144 ? 17.12314 -4.95212 -44.44404 1.000 42.58677 271 THR A C 1
ATOM 1199 O O . THR A 1 144 ? 16.79602 -4.21503 -43.51086 1.000 44.40157 271 THR A O 1
ATOM 1203 N N A GLU A 1 145 ? 16.41170 -5.06019 -45.56457 0.523 42.46433 272 GLU A N 1
ATOM 1204 N N B GLU A 1 145 ? 16.40495 -5.05183 -45.55840 0.477 42.70534 272 GLU A N 1
ATOM 1205 C CA A GLU A 1 145 ? 15.08992 -4.46770 -45.70479 0.523 44.73020 272 GLU A CA 1
ATOM 1206 C CA B GLU A 1 145 ? 15.08018 -4.45906 -45.65652 0.477 44.87068 272 GLU A CA 1
ATOM 1207 C C A GLU A 1 145 ? 13.98722 -5.51914 -45.69633 0.523 40.99101 272 GLU A C 1
ATOM 1208 C C B GLU A 1 145 ? 13.98518 -5.51752 -45.69108 0.477 41.07446 272 GLU A C 1
ATOM 1209 O O A GLU A 1 145 ? 12.83479 -5.19588 -45.98359 0.523 40.30687 272 GLU A O 1
ATOM 1210 O O B GLU A 1 145 ? 12.83752 -5.19919 -46.00364 0.477 40.41263 272 GLU A O 1
ATOM 1221 N N . ALA A 1 146 ? 14.30942 -6.76469 -45.35984 1.000 38.62122 273 ALA A N 1
ATOM 1222 C CA . ALA A 1 146 ? 13.32878 -7.84254 -45.42860 1.000 35.58602 273 ALA A CA 1
ATOM 1223 C C . ALA A 1 146 ? 12.24118 -7.70503 -44.36927 1.000 32.98254 273 ALA A C 1
ATOM 1224 O O . ALA A 1 146 ? 12.44509 -7.14435 -43.28911 1.000 32.71352 273 ALA A O 1
ATOM 1226 N N . GLU A 1 147 ? 11.08301 -8.28250 -44.67994 1.000 31.50038 274 GLU A N 1
ATOM 1227 C CA . GLU A 1 147 ? 10.00221 -8.39254 -43.71056 1.000 29.21798 274 GLU A CA 1
ATOM 1228 C C . GLU A 1 147 ? 10.47618 -9.14393 -42.46643 1.000 28.24319 274 GLU A C 1
ATOM 1229 O O . GLU A 1 147 ? 11.17591 -10.14781 -42.56547 1.000 28.33659 274 GLU A O 1
ATOM 1235 N N . MET A 1 148 ? 10.04317 -8.68459 -41.29168 1.000 26.31319 275 MET A N 1
ATOM 1236 C CA . MET A 1 148 ? 10.41883 -9.28167 -40.00731 1.000 26.06006 275 MET A CA 1
ATOM 1237 C C . MET A 1 148 ? 9.17504 -9.85769 -39.33633 1.000 23.22317 275 MET A C 1
ATOM 1238 O O . MET A 1 148 ? 8.11378 -9.21767 -39.33222 1.000 24.49787 275 MET A O 1
ATOM 1243 N N . VAL A 1 149 ? 9.28220 -11.07333 -38.80949 1.000 21.87184 276 VAL A N 1
ATOM 1244 C CA . VAL A 1 149 ? 8.19809 -11.68827 -38.05149 1.000 21.77148 276 VAL A CA 1
ATOM 1245 C C . VAL A 1 149 ? 8.77131 -12.07229 -36.68887 1.000 20.39194 276 VAL A C 1
ATOM 1246 O O . VAL A 1 149 ? 9.65573 -12.93638 -36.59785 1.000 21.75704 276 VAL A O 1
ATOM 1250 N N . PHE A 1 150 ? 8.29204 -11.42318 -35.64185 1.000 19.45268 277 PHE A N 1
ATOM 1251 C CA . PHE A 1 150 ? 8.69124 -11.70133 -34.27406 1.000 19.57624 277 PHE A CA 1
ATOM 1252 C C . PHE A 1 150 ? 7.64778 -12.59121 -33.61348 1.000 17.50883 277 PHE A C 1
ATOM 1253 O O . PHE A 1 150 ? 6.44489 -12.32691 -33.73796 1.000 17.83162 277 PHE A O 1
ATOM 1261 N N . ILE A 1 151 ? 8.09975 -13.62976 -32.91184 1.000 16.58070 278 ILE A N 1
ATOM 1262 C CA . ILE A 1 151 ? 7.21805 -14.58754 -32.25099 1.000 16.62714 278 ILE A CA 1
ATOM 1263 C C . ILE A 1 151 ? 7.68699 -14.75838 -30.81847 1.000 16.28720 278 ILE A C 1
ATOM 1264 O O . ILE A 1 151 ? 8.85150 -15.12667 -30.58949 1.000 16.65443 278 ILE A O 1
ATOM 1269 N N . GLY A 1 152 ? 6.78670 -14.53242 -29.85504 1.000 14.68682 279 GLY A N 1
ATOM 1270 C CA . GLY A 1 152 ? 7.18203 -14.57863 -28.46156 1.000 15.19820 279 GLY A CA 1
ATOM 1271 C C . GLY A 1 152 ? 6.20158 -15.33677 -27.58859 1.000 14.24664 279 GLY A C 1
ATOM 1272 O O . GLY A 1 152 ? 5.01068 -15.48929 -27.92302 1.000 14.78440 279 GLY A O 1
ATOM 1273 N N . GLY A 1 153 ? 6.70911 -15.78083 -26.45036 1.000 13.69212 280 GLY A N 1
ATOM 1274 C CA . GLY A 1 153 ? 5.87263 -16.36563 -25.41120 1.000 14.22407 280 GLY A CA 1
ATOM 1275 C C . GLY A 1 153 ? 6.53887 -16.18066 -24.06857 1.000 13.78791 280 GLY A C 1
ATOM 1276 O O . GLY A 1 153 ? 7.78307 -16.14401 -23.98046 1.000 14.23868 280 GLY A O 1
ATOM 1277 N N . GLY A 1 154 ? 5.73642 -16.03127 -23.01425 1.000 13.22156 281 GLY A N 1
ATOM 1278 C CA . GLY A 1 154 ? 6.29306 -16.00825 -21.67723 1.000 13.51339 281 GLY A CA 1
ATOM 1279 C C . GLY A 1 154 ? 7.24149 -14.83998 -21.48306 1.000 12.97019 281 GLY A C 1
ATOM 1280 O O . GLY A 1 154 ? 7.04209 -13.72821 -22.00603 1.000 13.65557 281 GLY A O 1
ATOM 1281 N N . ALA A 1 155 ? 8.34580 -15.11712 -20.77781 1.000 12.95381 282 ALA A N 1
ATOM 1282 C CA . ALA A 1 155 ? 9.34668 -14.09023 -20.53256 1.000 13.23117 282 ALA A CA 1
ATOM 1283 C C . ALA A 1 155 ? 10.14925 -13.77847 -21.78966 1.000 13.02638 282 ALA A C 1
ATOM 1284 O O . ALA A 1 155 ? 10.93323 -12.81053 -21.77171 1.000 13.49159 282 ALA A O 1
ATOM 1286 N N . GLY A 1 156 ? 9.93730 -14.51757 -22.88386 1.000 13.26822 283 GLY A N 1
ATOM 1287 C CA . GLY A 1 156 ? 10.46468 -14.11881 -24.18590 1.000 13.30718 283 GLY A CA 1
ATOM 1288 C C . GLY A 1 156 ? 9.96923 -12.76597 -24.62997 1.000 13.32904 283 GLY A C 1
ATOM 1289 O O . GLY A 1 156 ? 10.53259 -12.19828 -25.56567 1.000 14.92609 283 GLY A O 1
ATOM 1290 N N . MET A 1 157 ? 8.92977 -12.22854 -23.97881 1.000 13.57340 284 MET A N 1
ATOM 1291 C CA . MET A 1 157 ? 8.52625 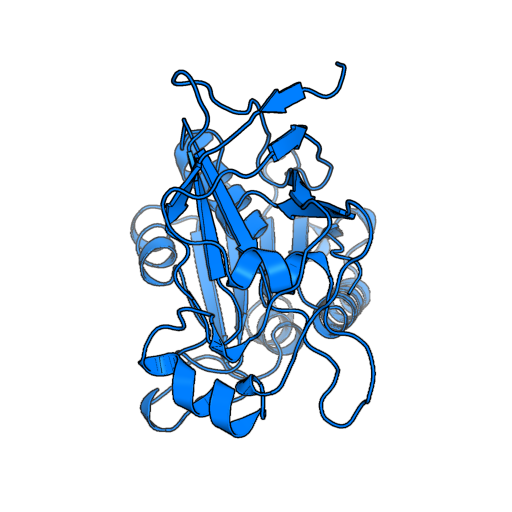-10.86661 -24.25304 1.000 13.52908 284 MET A CA 1
ATOM 1292 C C . MET A 1 157 ? 9.68863 -9.88858 -24.14138 1.000 14.08606 284 MET A C 1
ATOM 1293 O O . MET A 1 157 ? 9.68629 -8.87231 -24.82456 1.000 15.74682 284 MET A O 1
ATOM 1298 N N . ALA A 1 158 ? 10.66708 -10.14710 -23.24382 1.000 13.80447 285 ALA A N 1
ATOM 1299 C CA . ALA A 1 158 ? 11.69425 -9.13680 -22.99337 1.000 14.15610 285 ALA A CA 1
ATOM 1300 C C . ALA A 1 158 ? 12.48493 -8.78751 -24.25773 1.000 14.54829 285 ALA A C 1
ATOM 1301 O O . ALA A 1 158 ? 12.48630 -7.61018 -24.67656 1.000 15.51410 285 ALA A O 1
ATOM 1303 N N . PRO A 1 159 ? 13.14983 -9.73353 -24.92951 1.000 14.50556 286 PRO A N 1
ATOM 1304 C CA . PRO A 1 159 ? 13.86015 -9.35250 -26.15835 1.000 15.80034 286 PRO A CA 1
ATOM 1305 C C . PRO A 1 159 ? 12.92894 -8.94224 -27.28937 1.000 16.38923 286 PRO A C 1
ATOM 1306 O O . PRO A 1 159 ? 13.35792 -8.18752 -28.19046 1.000 17.96790 286 PRO A O 1
ATOM 1310 N N . MET A 1 160 ? 11.66634 -9.39021 -27.26215 1.000 15.75238 287 MET A N 1
ATOM 1311 C CA . MET A 1 160 ? 10.71326 -8.93354 -28.27267 1.000 15.33261 287 MET A CA 1
ATOM 1312 C C . MET A 1 160 ? 10.49063 -7.43064 -28.12838 1.000 17.14668 287 MET A C 1
ATOM 1313 O O . MET A 1 160 ? 10.55308 -6.68410 -29.10663 1.000 17.77514 287 MET A O 1
ATOM 1318 N N . ARG A 1 161 ? 10.24240 -6.96580 -26.90264 1.000 15.66214 288 ARG A N 1
ATOM 1319 C CA . ARG A 1 161 ? 10.02879 -5.53733 -26.68810 1.000 16.09188 288 ARG A CA 1
ATOM 1320 C C . ARG A 1 161 ? 11.27466 -4.76394 -27.09792 1.000 16.72755 288 ARG A C 1
ATOM 1321 O O . ARG A 1 161 ? 11.19538 -3.75013 -27.79980 1.000 17.55788 288 ARG A O 1
ATOM 1329 N N . SER A 1 162 ? 12.45061 -5.23667 -26.65318 1.000 16.17304 289 SER A N 1
ATOM 1330 C CA . SER A 1 162 ? 13.69728 -4.55184 -26.99598 1.000 17.10178 289 SER A CA 1
ATOM 1331 C C . SER A 1 162 ? 13.83470 -4.40875 -28.51709 1.000 17.54750 289 SER A C 1
ATOM 1332 O O . SER A 1 162 ? 14.09902 -3.31915 -29.03386 1.000 19.01990 289 SER A O 1
ATOM 1335 N N . HIS A 1 163 ? 13.64499 -5.51860 -29.24325 1.000 18.48020 290 HIS A N 1
ATOM 1336 C CA . HIS A 1 163 ? 13.79425 -5.50611 -30.69928 1.000 18.92159 290 HIS A CA 1
ATOM 1337 C C . HIS A 1 163 ? 12.79463 -4.57960 -31.36509 1.000 18.89356 290 HIS A C 1
ATOM 1338 O O . HIS A 1 163 ? 13.13579 -3.86634 -32.31775 1.000 20.51582 290 HIS A O 1
ATOM 1345 N N . ILE A 1 164 ? 11.52898 -4.65484 -30.94922 1.000 18.96806 291 ILE A N 1
ATOM 1346 C CA . ILE A 1 164 ? 10.48330 -3.91528 -31.66244 1.000 18.38166 291 ILE A CA 1
ATOM 1347 C C . ILE A 1 164 ? 10.64437 -2.41384 -31.44355 1.000 18.47975 291 ILE A C 1
ATOM 1348 O O . ILE A 1 164 ? 10.58460 -1.61714 -32.39416 1.000 19.97351 291 ILE A O 1
ATOM 1353 N N . PHE A 1 165 ? 10.86053 -2.00480 -30.18293 1.000 19.05036 292 PHE A N 1
ATOM 1354 C CA . PHE A 1 165 ? 11.12030 -0.58659 -29.93157 1.000 21.64087 292 PHE A CA 1
ATOM 1355 C C . PHE A 1 165 ? 12.37469 -0.13747 -30.66222 1.000 22.18269 292 PHE A C 1
ATOM 1356 O O . PHE A 1 165 ? 12.44292 0.99667 -31.16032 1.000 22.99530 292 PHE A O 1
ATOM 1364 N N . ASP A 1 166 ? 13.39262 -1.00464 -30.73298 1.000 22.77166 293 ASP A N 1
ATOM 1365 C CA . ASP A 1 166 ? 14.61438 -0.58899 -31.42137 1.000 24.24664 293 ASP A CA 1
ATOM 1366 C C . ASP A 1 166 ? 14.35039 -0.33252 -32.89886 1.000 23.85941 293 ASP A C 1
ATOM 1367 O O . ASP A 1 166 ? 14.83752 0.65577 -33.46031 1.000 27.17148 293 ASP A O 1
ATOM 1372 N N . GLN A 1 167 ? 13.57852 -1.20793 -33.55047 1.000 23.99954 294 GLN A N 1
ATOM 1373 C CA . GLN A 1 167 ? 13.27767 -1.00390 -34.96605 1.000 24.99086 294 GLN A CA 1
ATOM 1374 C C . GLN A 1 167 ? 12.46211 0.25980 -35.16054 1.000 25.59265 294 GLN A C 1
ATOM 1375 O O . GLN A 1 167 ? 12.74021 1.07373 -36.06302 1.000 27.74061 294 GLN A O 1
ATOM 1381 N N . LEU A 1 168 ? 11.42527 0.43631 -34.34610 1.000 25.34493 295 LEU A N 1
ATOM 1382 C CA . LEU A 1 168 ? 10.44461 1.47210 -34.65033 1.000 27.16974 295 LEU A CA 1
ATOM 1383 C C . LEU A 1 168 ? 10.86319 2.84304 -34.14283 1.000 30.16935 295 LEU A C 1
ATOM 1384 O O . LEU A 1 168 ? 10.59753 3.85249 -34.81480 1.000 33.56288 295 LEU A O 1
ATOM 1389 N N . ARG A 1 169 ? 11.52262 2.91282 -32.98897 1.000 29.50199 296 ARG A N 1
ATOM 1390 C CA . ARG A 1 169 ? 11.82571 4.19405 -32.36305 1.000 31.28338 296 ARG A CA 1
ATOM 1391 C C . ARG A 1 169 ? 13.27761 4.62439 -32.46428 1.000 33.44823 296 ARG A C 1
ATOM 1392 O O . ARG A 1 169 ? 13.53741 5.82008 -32.63120 1.000 36.40505 296 ARG A O 1
ATOM 1400 N N . ARG A 1 170 ? 14.24851 3.70734 -32.37036 1.000 32.10942 297 ARG A N 1
ATOM 1401 C CA . ARG A 1 170 ? 15.62978 4.14660 -32.57436 1.000 31.49421 297 ARG A CA 1
ATOM 1402 C C . ARG A 1 170 ? 15.97325 4.21365 -34.05218 1.000 33.31575 297 ARG A C 1
ATOM 1403 O O . ARG A 1 170 ? 16.42774 5.25796 -34.54367 1.000 35.80013 297 ARG A O 1
ATOM 1411 N N . LEU A 1 171 ? 15.75609 3.11637 -34.77829 1.000 34.22542 298 LEU A N 1
ATOM 1412 C CA . LEU A 1 171 ? 16.07680 3.04686 -36.19936 1.000 34.31697 298 LEU A CA 1
ATOM 1413 C C . LEU A 1 171 ? 15.03681 3.72728 -37.07825 1.000 35.61001 298 LEU A C 1
ATOM 1414 O O . LEU A 1 171 ? 15.34257 4.02913 -38.24236 1.000 39.21761 298 LEU A O 1
ATOM 1419 N N . LYS A 1 172 ? 13.84853 4.02477 -36.54125 1.000 35.09145 299 LYS A N 1
ATOM 1420 C CA . LYS A 1 172 ? 12.76740 4.63406 -37.31382 1.000 37.63778 299 LYS A CA 1
ATOM 1421 C C . LYS A 1 172 ? 12.53189 3.84434 -38.59926 1.000 38.00118 299 LYS A C 1
ATOM 1422 O O . LYS A 1 172 ? 12.29673 4.39395 -39.67296 1.000 39.78662 299 LYS A O 1
ATOM 1428 N N . SER A 1 173 ? 12.58566 2.52751 -38.47562 1.000 37.30751 300 SER A N 1
ATOM 1429 C CA . SER A 1 173 ? 12.54504 1.64605 -39.62923 1.000 38.26281 300 SER A CA 1
ATOM 1430 C C . SER A 1 173 ? 11.17994 1.67848 -40.30532 1.000 37.35590 300 SER A C 1
ATOM 1431 O O . SER A 1 173 ? 10.12931 1.78548 -39.65233 1.000 37.22047 300 SER A O 1
ATOM 1434 N N . ASN A 1 174 ? 11.19961 1.52520 -41.62922 1.000 40.59997 301 ASN A N 1
ATOM 1435 C CA . ASN A 1 174 ? 9.97153 1.33301 -42.38927 1.000 41.88221 301 ASN A CA 1
ATOM 1436 C C . ASN A 1 174 ? 9.79197 -0.10127 -42.88456 1.000 39.93056 301 ASN A C 1
ATOM 1437 O O . ASN A 1 174 ? 8.89449 -0.36358 -43.68685 1.000 42.79153 301 ASN A O 1
ATOM 1442 N N . ARG A 1 175 ? 10.60076 -1.03941 -42.40436 1.000 36.65763 302 ARG A N 1
ATOM 1443 C CA . ARG A 1 175 ? 10.43134 -2.44049 -42.76443 1.000 34.22795 302 ARG A CA 1
ATOM 1444 C C . ARG A 1 175 ? 9.06187 -2.96305 -42.32128 1.000 32.47110 302 ARG A C 1
ATOM 1445 O O . ARG A 1 175 ? 8.47897 -2.49971 -41.33172 1.000 33.06839 302 ARG A O 1
ATOM 1453 N N . LYS A 1 176 ? 8.54201 -3.94316 -43.06769 1.000 30.67872 303 LYS A N 1
ATOM 1454 C CA . LYS A 1 176 ? 7.31782 -4.62564 -42.64676 1.000 30.82340 303 LYS A CA 1
ATOM 1455 C C . LYS A 1 176 ? 7.62011 -5.53455 -41.46348 1.000 28.90374 303 LYS A C 1
ATOM 1456 O O . LYS A 1 176 ? 8.44675 -6.44736 -41.57121 1.000 28.62070 303 LYS A O 1
ATOM 1462 N N . ILE A 1 177 ? 6.95157 -5.28822 -40.33642 1.000 26.01849 304 ILE A N 1
ATOM 1463 C CA . ILE A 1 177 ? 7.24402 -5.96990 -39.07488 1.000 25.21071 304 ILE A CA 1
ATOM 1464 C C . ILE A 1 177 ? 5.92879 -6.40493 -38.44982 1.000 24.08074 304 ILE A C 1
ATOM 1465 O O . ILE A 1 177 ? 5.00067 -5.59703 -38.33044 1.000 24.55838 304 ILE A O 1
ATOM 1470 N N . SER A 1 178 ? 5.85983 -7.65613 -38.02231 1.000 22.88992 305 SER A N 1
ATOM 1471 C CA . SER A 1 178 ? 4.73493 -8.11852 -37.22286 1.000 20.29142 305 SER A CA 1
ATOM 1472 C C . SER A 1 178 ? 5.23748 -8.86140 -35.99589 1.000 20.24906 305 SER A C 1
ATOM 1473 O O . SER A 1 178 ? 6.35971 -9.37381 -35.96463 1.000 19.72294 305 SER A O 1
ATOM 1476 N N . PHE A 1 179 ? 4.40553 -8.88215 -34.97293 1.000 18.94681 306 PHE A N 1
ATOM 1477 C CA . PHE A 1 179 ? 4.73191 -9.49929 -33.69762 1.000 18.30404 306 PHE A CA 1
ATOM 1478 C C . PHE A 1 179 ? 3.55352 -10.36113 -33.29020 1.000 16.65661 306 PHE A C 1
ATOM 1479 O O . PHE A 1 179 ? 2.41008 -9.89263 -33.30600 1.000 17.67990 306 PHE A O 1
ATOM 1487 N N . TRP A 1 180 ? 3.83151 -11.61067 -32.93423 1.000 16.69621 307 TRP A N 1
ATOM 1488 C CA . TRP A 1 180 ? 2.82960 -12.61160 -32.58627 1.000 16.56356 307 TRP A CA 1
ATOM 1489 C C . TRP A 1 180 ? 3.18067 -13.13474 -31.20570 1.000 14.84579 307 TRP A C 1
ATOM 1490 O O . TRP A 1 180 ? 4.25519 -13.71318 -31.02849 1.000 16.16483 307 TRP A O 1
ATOM 1501 N N . TYR A 1 181 ? 2.30232 -12.90733 -30.21868 1.000 14.97746 308 TYR A N 1
ATOM 1502 C CA . TYR A 1 181 ? 2.57423 -13.29184 -28.83941 1.000 14.67342 308 TYR A CA 1
ATOM 1503 C C . TYR A 1 181 ? 1.48307 -14.23810 -28.36517 1.000 14.86356 308 TYR A C 1
ATOM 1504 O O . TYR A 1 181 ? 0.29515 -13.92707 -28.48380 1.000 15.55694 308 TYR A O 1
ATOM 1513 N N . GLY A 1 182 ? 1.88085 -15.38340 -27.82039 1.000 15.61923 309 GLY A N 1
ATOM 1514 C CA . GLY A 1 182 ? 0.94684 -16.35662 -27.27071 1.000 16.40524 309 GLY A CA 1
ATOM 1515 C C . GLY A 1 182 ? 0.97046 -16.27732 -25.75800 1.000 15.35514 309 GLY A C 1
ATOM 1516 O O . GLY A 1 182 ? 2.04494 -16.20085 -25.14492 1.000 16.00499 309 GLY A O 1
ATOM 1517 N N . ALA A 1 183 ? -0.21835 -16.28656 -25.15760 1.000 15.41457 310 ALA A N 1
ATOM 1518 C CA . ALA A 1 183 ? -0.34131 -16.28952 -23.70189 1.000 15.60131 310 ALA A CA 1
ATOM 1519 C C . ALA A 1 183 ? -1.58725 -17.06923 -23.32704 1.000 14.43915 310 ALA A C 1
ATOM 1520 O O . ALA A 1 183 ? -2.44916 -17.33933 -24.16998 1.000 16.71116 310 ALA A O 1
ATOM 1522 N N . ARG A 1 184 ? -1.72294 -17.36957 -22.03374 1.000 14.63811 311 ARG A N 1
ATOM 1523 C CA . ARG A 1 184 ? -2.86268 -18.17851 -21.60956 1.000 15.95457 311 ARG A CA 1
ATOM 1524 C C . ARG A 1 184 ? -4.15080 -17.35151 -21.66758 1.000 15.48255 311 ARG A C 1
ATOM 1525 O O . ARG A 1 184 ? -5.17181 -17.81890 -22.18551 1.000 16.87081 311 ARG A O 1
ATOM 1533 N N . SER A 1 185 ? -4.13645 -16.14199 -21.12007 1.000 15.00939 312 SER A N 1
ATOM 1534 C CA . SER A 1 185 ? -5.33676 -15.31690 -21.02396 1.000 15.64224 312 SER A CA 1
ATOM 1535 C C . SER A 1 185 ? -4.91165 -13.86502 -20.89726 1.000 14.56492 312 SER A C 1
ATOM 1536 O O . SER A 1 185 ? -3.71671 -13.55638 -20.83672 1.000 14.56940 312 SER A O 1
ATOM 1539 N N . LEU A 1 186 ? -5.89394 -12.95527 -20.86255 1.000 15.54888 313 LEU A N 1
ATOM 1540 C CA . LEU A 1 186 ? -5.54610 -11.53331 -20.86268 1.000 15.85185 313 LEU A CA 1
ATOM 1541 C C . LEU A 1 186 ? -4.69160 -11.14108 -19.66826 1.000 14.64776 313 LEU A C 1
ATOM 1542 O O . LEU A 1 186 ? -3.83137 -10.25666 -19.78377 1.000 16.51010 313 LEU A O 1
ATOM 1547 N N A ARG A 1 187 ? -4.91426 -11.75875 -18.51431 0.449 14.53962 314 ARG A N 1
ATOM 1548 N N B ARG A 1 187 ? -4.90461 -11.77526 -18.51340 0.551 15.55302 314 ARG A N 1
ATOM 1549 C CA A ARG A 1 187 ? -4.09349 -11.43162 -17.35493 0.449 15.04846 314 ARG A CA 1
ATOM 1550 C CA B ARG A 1 187 ? -4.11123 -11.46861 -17.32118 0.551 17.25511 314 ARG A CA 1
ATOM 1551 C C A ARG A 1 187 ? -2.61527 -11.71974 -17.58951 0.449 14.97288 314 ARG A C 1
ATOM 1552 C C B ARG A 1 187 ? -2.63078 -11.81457 -17.50059 0.551 16.26742 314 ARG A C 1
ATOM 1553 O O A ARG A 1 187 ? -1.75702 -11.10194 -16.93389 0.449 15.08145 314 ARG A O 1
ATOM 1554 O O B ARG A 1 187 ? -1.78275 -11.32022 -16.73076 0.551 17.79404 314 ARG A O 1
ATOM 1569 N N . GLU A 1 188 ? -2.30517 -12.64338 -18.49897 1.000 14.93704 315 GLU A N 1
ATOM 1570 C CA . GLU A 1 188 ? -0.92429 -13.01667 -18.78257 1.000 13.64361 315 GLU A CA 1
ATOM 1571 C C . GLU A 1 188 ? -0.32181 -12.18399 -19.89902 1.000 14.96576 315 GLU A C 1
ATOM 1572 O O . GLU A 1 188 ? 0.83684 -12.40498 -20.25259 1.000 17.94917 315 GLU A O 1
ATOM 1578 N N . ALA A 1 189 ? -1.06386 -11.25158 -20.48261 1.000 14.71066 316 ALA A N 1
ATOM 1579 C CA . ALA A 1 189 ? -0.56650 -10.38954 -21.53679 1.000 15.62587 316 ALA A CA 1
ATOM 1580 C C . ALA A 1 189 ? -0.11564 -9.07346 -20.90194 1.000 17.58846 316 ALA A C 1
ATOM 1581 O O . ALA A 1 189 ? -0.74004 -8.56785 -19.96088 1.000 22.27049 316 ALA A O 1
ATOM 1583 N N . PHE A 1 190 ? 0.99558 -8.52581 -21.39691 1.000 14.66858 317 PHE A N 1
ATOM 1584 C CA . PHE A 1 190 ? 1.51114 -7.27411 -20.85565 1.000 13.94368 317 PHE A CA 1
ATOM 1585 C C . PHE A 1 190 ? 2.16911 -6.48075 -21.96357 1.000 13.84315 317 PHE A C 1
ATOM 1586 O O . PHE A 1 190 ? 2.40371 -6.99826 -23.06580 1.000 15.24571 317 PHE A O 1
ATOM 1594 N N . TYR A 1 191 ? 2.42961 -5.19680 -21.67428 1.000 14.71261 318 TYR A N 1
ATOM 1595 C CA . TYR A 1 191 ? 2.88577 -4.21837 -22.67087 1.000 15.46052 318 TYR A CA 1
ATOM 1596 C C . TYR A 1 191 ? 1.87840 -4.02308 -23.79086 1.000 16.05674 318 TYR A C 1
ATOM 1597 O O . TYR A 1 191 ? 2.21998 -3.51492 -24.86061 1.000 16.49504 318 TYR A O 1
ATOM 1606 N N . THR A 1 192 ? 0.60687 -4.41421 -23.55620 1.000 15.46836 319 THR A N 1
ATOM 1607 C CA . THR A 1 192 ? -0.38664 -4.36689 -24.62787 1.000 16.93428 319 THR A CA 1
ATOM 1608 C C . THR A 1 192 ? -0.63713 -2.93388 -25.06888 1.000 17.95858 319 THR A C 1
ATOM 1609 O O . THR A 1 192 ? -0.77770 -2.66486 -26.27124 1.000 20.27683 319 THR A O 1
ATOM 1613 N N . GLU A 1 193 ? -0.64570 -1.99297 -24.11103 1.000 19.43386 320 GLU A N 1
ATOM 1614 C CA . GLU A 1 193 ? -0.86560 -0.59704 -24.46416 1.000 20.68204 320 GLU A CA 1
ATOM 1615 C C . GLU A 1 193 ? 0.28644 -0.06623 -25.30532 1.000 19.21199 320 GLU A C 1
ATOM 1616 O O . GLU A 1 193 ? 0.07682 0.72506 -26.22462 1.000 20.62507 320 GLU A O 1
ATOM 1622 N N . GLU A 1 194 ? 1.51441 -0.48661 -24.99151 1.000 18.77016 321 GLU A N 1
ATOM 1623 C CA . GLU A 1 194 ? 2.68367 -0.07070 -25.77193 1.000 19.23217 321 GLU A CA 1
ATOM 1624 C C . GLU A 1 194 ? 2.59877 -0.56158 -27.20799 1.000 18.51442 321 GLU A C 1
ATOM 1625 O O . GLU A 1 194 ? 2.81342 0.21745 -28.14247 1.000 18.91372 321 GLU A O 1
ATOM 1631 N N . TYR A 1 195 ? 2.26400 -1.85288 -27.40149 1.000 17.96145 322 TYR A N 1
ATOM 1632 C CA . TYR A 1 195 ? 2.20164 -2.38636 -28.76150 1.000 17.33941 322 TYR A CA 1
ATOM 1633 C C . TYR A 1 195 ? 1.04731 -1.76122 -29.54280 1.000 17.62437 322 TYR A C 1
ATOM 1634 O O . TYR A 1 195 ? 1.19536 -1.47007 -30.72551 1.000 19.67439 322 TYR A O 1
ATOM 1643 N N . ASP A 1 196 ? -0.11749 -1.56475 -28.90401 1.000 18.56022 323 ASP A N 1
ATOM 1644 C CA . ASP A 1 196 ? -1.22407 -0.90939 -29.60397 1.000 19.94367 323 ASP A CA 1
ATOM 1645 C C . ASP A 1 196 ? -0.81825 0.48729 -30.04936 1.000 22.27824 323 ASP A C 1
ATOM 1646 O O . ASP A 1 196 ? -1.14332 0.91522 -31.16761 1.000 24.89464 323 ASP A O 1
ATOM 1651 N N A GLN A 1 197 ? -0.09405 1.21368 -29.18855 0.454 22.95015 324 GLN A N 1
ATOM 1652 N N B GLN A 1 197 ? -0.09537 1.21783 -29.19541 0.546 22.60942 324 GLN A N 1
ATOM 1653 C CA A GLN A 1 197 ? 0.36470 2.55728 -29.53552 0.454 24.84177 324 GLN A CA 1
ATOM 1654 C CA B GLN A 1 197 ? 0.33879 2.55980 -29.57438 0.546 24.63446 324 GLN A CA 1
ATOM 1655 C C A GLN A 1 197 ? 1.38052 2.52048 -30.67233 0.454 23.70081 324 GLN A C 1
ATOM 1656 C C B GLN A 1 197 ? 1.37781 2.51798 -30.69020 0.546 23.30582 324 GLN A C 1
ATOM 1657 O O A GLN A 1 197 ? 1.31742 3.33210 -31.60503 0.454 25.32994 324 GLN A O 1
ATOM 1658 O O B GLN A 1 197 ? 1.33491 3.33026 -31.62389 0.546 25.14025 324 GLN A O 1
ATOM 1669 N N . LEU A 1 198 ? 2.32757 1.58680 -30.61547 1.000 22.71854 325 LEU A N 1
ATOM 1670 C CA . LEU A 1 198 ? 3.30264 1.46618 -31.69998 1.000 23.08199 325 LEU A CA 1
ATOM 1671 C C . LEU A 1 198 ? 2.62196 1.12721 -33.02871 1.000 24.34705 325 LEU A C 1
ATOM 1672 O O . LEU A 1 198 ? 3.02453 1.63001 -34.08217 1.000 25.48929 325 LEU A O 1
ATOM 1677 N N . GLN A 1 199 ? 1.58876 0.26779 -33.00214 1.000 23.75537 326 GLN A N 1
ATOM 1678 C CA . GLN A 1 199 ? 0.83486 -0.02226 -34.22512 1.000 24.03941 326 GLN A CA 1
ATOM 1679 C C . GLN A 1 199 ? 0.09446 1.20972 -34.73995 1.000 25.70421 326 GLN A C 1
ATOM 1680 O O . GLN A 1 199 ? 0.05416 1.46519 -35.95721 1.000 27.27967 326 GLN A O 1
ATOM 1686 N N . ALA A 1 200 ? -0.46284 2.00012 -33.82865 1.000 27.43187 327 ALA A N 1
ATOM 1687 C CA . ALA A 1 200 ? -1.14888 3.22403 -34.25363 1.000 29.23618 327 ALA A CA 1
ATOM 1688 C C . ALA A 1 200 ? -0.18478 4.22230 -34.89532 1.000 29.46910 327 ALA A C 1
ATOM 1689 O O . ALA A 1 200 ? -0.57318 4.96044 -35.82550 1.000 31.07608 327 ALA A O 1
ATOM 1691 N N . GLU A 1 201 ? 1.07947 4.25103 -34.44481 1.000 31.05015 328 GLU A N 1
ATOM 1692 C CA . GLU A 1 201 ? 2.06404 5.24093 -34.87567 1.000 33.57646 328 GLU A CA 1
ATOM 1693 C C . GLU A 1 201 ? 2.91715 4.78347 -36.04807 1.000 33.19740 328 GLU A C 1
ATOM 1694 O O . GLU A 1 201 ? 3.59633 5.62220 -36.66405 1.000 33.04843 328 GLU A O 1
ATOM 1700 N N . ASN A 1 202 ? 2.91755 3.48674 -36.35798 1.000 32.46186 329 ASN A N 1
ATOM 1701 C CA . ASN A 1 202 ? 3.81018 2.89328 -37.35493 1.000 31.52181 329 ASN A CA 1
ATOM 1702 C C . ASN A 1 202 ? 3.02622 1.99652 -38.29076 1.000 30.97222 329 ASN A C 1
ATOM 1703 O O . ASN A 1 202 ? 2.71229 0.83899 -37.95987 1.000 30.21075 329 ASN A O 1
ATOM 1708 N N . PRO A 1 203 ? 2.62543 2.50520 -39.45149 1.000 32.97789 330 PRO A N 1
ATOM 1709 C CA . PRO A 1 203 ? 1.74877 1.71299 -40.31513 1.000 35.01991 330 PRO A CA 1
ATOM 1710 C C . PRO A 1 203 ? 2.40215 0.44373 -40.85803 1.000 35.14734 330 PRO A C 1
ATOM 1711 O O . PRO A 1 203 ? 1.68401 -0.45879 -41.30445 1.000 35.99339 330 PRO A O 1
ATOM 1715 N N . ASN A 1 204 ? 3.72287 0.32222 -40.77216 1.000 32.61021 331 ASN A N 1
ATOM 1716 C CA . ASN A 1 204 ? 4.45913 -0.88938 -41.12929 1.000 32.49581 331 ASN A CA 1
ATOM 1717 C C . ASN A 1 204 ? 4.45978 -1.95257 -40.03417 1.000 29.48398 331 ASN A C 1
ATOM 1718 O O . ASN A 1 204 ? 5.03749 -3.01791 -40.24624 1.000 31.02013 331 ASN A O 1
ATOM 1723 N N . PHE A 1 205 ? 3.86085 -1.69258 -38.88780 1.000 28.22192 332 PHE A N 1
ATOM 1724 C CA . PHE A 1 205 ? 3.91973 -2.60572 -37.75618 1.000 27.36207 332 PHE A CA 1
ATOM 1725 C C . PHE A 1 205 ? 2.51727 -3.09018 -37.41288 1.000 24.46277 332 PHE A C 1
ATOM 1726 O O . PHE A 1 205 ? 1.56934 -2.29215 -37.37988 1.000 25.89988 332 PHE A O 1
ATOM 1734 N N . GLN A 1 206 ? 2.38737 -4.39288 -37.13688 1.000 24.73240 333 GLN A N 1
ATOM 1735 C CA . GLN A 1 206 ? 1.13241 -4.95745 -36.64653 1.000 26.55380 333 GLN A CA 1
ATOM 1736 C C . GLN A 1 206 ? 1.45679 -6.02503 -35.62163 1.000 23.49098 333 GLN A C 1
ATOM 1737 O O . GLN A 1 206 ? 2.45587 -6.73659 -35.76515 1.000 22.80445 333 GLN A O 1
ATOM 1743 N N . TRP A 1 207 ? 0.64161 -6.12833 -34.57447 1.000 21.81839 334 TRP A N 1
ATOM 1744 C CA . TRP A 1 207 ? 0.83804 -7.18020 -33.59470 1.000 20.45773 334 TRP A CA 1
ATOM 1745 C C . TRP A 1 207 ? -0.44770 -7.94751 -33.37660 1.000 17.87998 334 TRP A C 1
ATOM 1746 O O . TRP A 1 207 ? -1.54227 -7.48088 -33.71427 1.000 19.71407 334 TRP A O 1
ATOM 1757 N N . HIS A 1 208 ? -0.29649 -9.12442 -32.78224 1.000 16.59354 335 HIS A N 1
ATOM 1758 C CA . HIS A 1 208 ? -1.36655 -10.08608 -32.61745 1.000 16.72163 335 HIS A CA 1
ATOM 1759 C C . HIS A 1 208 ? -1.15238 -10.84976 -31.32903 1.000 16.35632 335 HIS A C 1
ATOM 1760 O O . HIS A 1 208 ? -0.06874 -11.40413 -31.10369 1.000 17.79011 335 HIS A O 1
ATOM 1767 N N . LEU A 1 209 ? -2.18882 -10.89318 -30.50593 1.000 17.64348 336 LEU A N 1
ATOM 1768 C CA . LEU A 1 209 ? -2.20669 -11.65083 -29.26982 1.000 16.71446 336 LEU A CA 1
ATOM 1769 C C . LEU A 1 209 ? -3.10375 -12.86492 -29.45612 1.000 16.54340 336 LEU A C 1
ATOM 1770 O O . LEU A 1 209 ? -4.26172 -12.71303 -29.84638 1.000 17.80946 336 LEU A O 1
ATOM 1775 N N . ALA A 1 210 ? -2.58927 -14.05913 -29.17265 1.000 17.91513 337 ALA A N 1
ATOM 1776 C CA . ALA A 1 210 ? -3.39286 -15.27151 -29.23773 1.000 17.34982 337 ALA A CA 1
ATOM 1777 C C . ALA A 1 210 ? -3.46684 -15.86920 -27.85011 1.000 16.40882 337 ALA A C 1
ATOM 1778 O O . ALA A 1 210 ? -2.43519 -16.03336 -27.20202 1.000 17.77452 337 ALA A O 1
ATOM 1780 N N . LEU A 1 211 ? -4.67067 -16.16216 -27.38431 1.000 15.60892 338 LEU A N 1
ATOM 1781 C CA . LEU A 1 211 ? -4.86060 -16.72838 -26.06012 1.000 15.56205 338 LEU A CA 1
ATOM 1782 C C . LEU A 1 211 ? -5.17236 -18.21839 -26.15142 1.000 16.26703 338 LEU A C 1
ATOM 1783 O O . LEU A 1 211 ? -6.07219 -18.62790 -26.91383 1.000 18.61404 338 LEU A O 1
ATOM 1788 N N . SER A 1 212 ? -4.46696 -19.03683 -25.36083 1.000 16.85506 339 SER A N 1
ATOM 1789 C CA . SER A 1 212 ? -4.75397 -20.46519 -25.36332 1.000 18.18568 339 SER A CA 1
ATOM 1790 C C . SER A 1 212 ? -5.91639 -20.83896 -24.45173 1.000 19.50908 339 SER A C 1
ATOM 1791 O O . SER A 1 212 ? -6.54276 -21.87088 -24.67872 1.000 23.53144 339 SER A O 1
ATOM 1794 N N . ASP A 1 213 ? -6.18541 -20.04302 -23.40670 1.000 18.44612 340 ASP A N 1
ATOM 1795 C CA . ASP A 1 213 ? -7.16136 -20.40903 -22.37918 1.000 19.87378 340 ASP A CA 1
ATOM 1796 C C . ASP A 1 213 ? -7.84227 -19.12929 -21.91001 1.000 17.93197 340 ASP A C 1
ATOM 1797 O O . ASP A 1 213 ? -7.76207 -18.75229 -20.72776 1.000 18.68556 340 ASP A O 1
ATOM 1802 N N . PRO A 1 214 ? -8.47717 -18.40562 -22.82197 1.000 18.63274 341 PRO A N 1
ATOM 1803 C CA . PRO A 1 214 ? -9.12354 -17.15253 -22.43610 1.000 18.62555 341 PRO A CA 1
ATOM 1804 C C . PRO A 1 214 ? -10.10140 -17.40619 -21.29907 1.000 19.63909 341 PRO A C 1
ATOM 1805 O O . PRO A 1 214 ? -10.82326 -18.41042 -21.28132 1.000 22.00554 341 PRO A O 1
ATOM 1809 N N . GLN A 1 215 ? -10.10101 -16.51166 -20.33852 1.000 19.02119 342 GLN A N 1
ATOM 1810 C CA . GLN A 1 215 ? -10.92012 -16.63357 -19.14392 1.000 20.34539 342 GLN A CA 1
ATOM 1811 C C . GLN A 1 215 ? -12.24538 -15.89075 -19.32740 1.000 20.52253 342 GLN A C 1
ATOM 1812 O O . GLN A 1 215 ? -12.36371 -14.99440 -20.16977 1.000 20.15031 342 GLN A O 1
ATOM 1818 N N . PRO A 1 216 ? -13.27636 -16.23118 -18.53920 1.000 22.57387 343 PRO A N 1
ATOM 1819 C CA . PRO A 1 216 ? -14.59409 -15.62330 -18.79163 1.000 22.56850 343 PRO A CA 1
ATOM 1820 C C . PRO A 1 216 ? -14.56566 -14.10644 -18.74380 1.000 21.18498 343 PRO A C 1
ATOM 1821 O O . PRO A 1 216 ? -15.18614 -13.42596 -19.57916 1.000 22.29689 343 PRO A O 1
ATOM 1825 N N . GLU A 1 217 ? -13.78095 -13.56271 -17.81664 1.000 21.40452 344 GLU A N 1
ATOM 1826 C CA . GLU A 1 217 ? -13.69692 -12.12469 -17.63083 1.000 21.32474 344 GLU A CA 1
ATOM 1827 C C . GLU A 1 217 ? -13.04082 -11.44345 -18.82039 1.000 21.08173 344 GLU A C 1
ATOM 1828 O O . GLU A 1 217 ? -13.21321 -10.23415 -18.98951 1.000 21.39195 344 GLU A O 1
ATOM 1834 N N . ASP A 1 218 ? -12.29846 -12.19192 -19.65134 1.000 20.90257 345 ASP A N 1
ATOM 1835 C CA . ASP A 1 218 ? -11.66753 -11.57658 -20.81045 1.000 20.25016 345 ASP A CA 1
ATOM 1836 C C . ASP A 1 218 ? -12.67570 -11.23903 -21.90604 1.000 21.78619 345 ASP A C 1
ATOM 1837 O O . ASP A 1 218 ? -12.38518 -10.38869 -22.75939 1.000 23.41930 345 ASP A O 1
ATOM 1842 N N . ASN A 1 219 ? -13.84205 -11.89445 -21.92367 1.000 23.35607 346 ASN A N 1
ATOM 1843 C CA . ASN A 1 219 ? -14.82089 -11.72331 -22.98668 1.000 25.09439 346 ASN A CA 1
ATOM 1844 C C . ASN A 1 219 ? -14.14976 -11.74791 -24.35215 1.000 24.19855 346 ASN A C 1
ATOM 1845 O O . ASN A 1 219 ? -14.38199 -10.90070 -25.20507 1.000 25.60538 346 ASN A O 1
ATOM 1850 N N . TRP A 1 220 ? -13.25143 -12.71567 -24.53999 1.000 22.95409 347 TRP A N 1
ATOM 1851 C CA . TRP A 1 220 ? -12.34054 -12.68244 -25.67678 1.000 21.92631 347 TRP A CA 1
ATOM 1852 C C . TRP A 1 220 ? -12.98917 -13.13029 -26.98202 1.000 25.11181 347 TRP A C 1
ATOM 1853 O O . TRP A 1 220 ? -13.57534 -14.21109 -27.05314 1.000 26.95431 347 TRP A O 1
ATOM 1864 N N . THR A 1 221 ? -12.82808 -12.32230 -28.03078 1.000 24.76071 348 THR A N 1
ATOM 1865 C CA . THR A 1 221 ? -13.27469 -12.71362 -29.36443 1.000 28.37268 348 THR A CA 1
ATOM 1866 C C . THR A 1 221 ? -12.12816 -12.70386 -30.36217 1.000 27.72258 348 THR A C 1
ATOM 1867 O O . THR A 1 221 ? -12.36032 -12.78523 -31.57655 1.000 30.49903 348 THR A O 1
ATOM 1871 N N . GLY A 1 222 ? -10.89035 -12.61179 -29.87565 1.000 25.04979 349 GLY A N 1
ATOM 1872 C CA . GLY A 1 222 ? -9.71836 -12.56823 -30.72504 1.000 22.78359 349 GLY A CA 1
ATOM 1873 C C . GLY A 1 222 ? -9.15322 -13.94702 -31.01659 1.000 21.41363 349 GLY A C 1
ATOM 1874 O O . GLY A 1 222 ? -9.83219 -14.97038 -30.89830 1.000 22.64109 349 GLY A O 1
ATOM 1875 N N . LEU A 1 223 ? -7.88434 -13.96497 -31.43157 1.000 21.28420 350 LEU A N 1
ATOM 1876 C CA . LEU A 1 223 ? -7.24250 -15.20048 -31.84719 1.000 20.68428 350 LEU A CA 1
ATOM 1877 C C . LEU A 1 223 ? -7.05498 -16.13669 -30.65938 1.000 20.08233 350 LEU A C 1
ATOM 1878 O O . LEU A 1 223 ? -6.73887 -15.69378 -29.54341 1.000 19.02925 350 LEU A O 1
ATOM 1883 N N . THR A 1 224 ? -7.23943 -17.44054 -30.89743 1.000 20.83650 351 THR A N 1
ATOM 1884 C CA . THR A 1 224 ? -7.07503 -18.42529 -29.83211 1.000 21.22316 351 THR A CA 1
ATOM 1885 C C . THR A 1 224 ? -6.27058 -19.60870 -30.31951 1.000 21.63849 351 THR A C 1
ATOM 1886 O O . THR A 1 224 ? -6.17841 -19.88012 -31.52064 1.000 24.89676 351 THR A O 1
ATOM 1890 N N . GLY A 1 225 ? -5.70700 -20.31722 -29.35539 1.000 20.82419 352 GLY A N 1
ATOM 1891 C CA . GLY A 1 225 ? -4.91718 -21.49324 -29.62165 1.000 21.35060 352 GLY A CA 1
ATOM 1892 C C . GLY A 1 225 ? -3.42952 -21.24269 -29.47629 1.000 20.41351 352 GLY A C 1
ATOM 1893 O O . GLY A 1 225 ? -2.98195 -20.26544 -28.87169 1.000 23.10890 352 GLY A O 1
ATOM 1894 N N . PHE A 1 226 ? -2.65901 -22.15830 -30.05035 1.000 21.20506 353 PHE A N 1
ATOM 1895 C CA . PHE A 1 226 ? -1.20570 -22.08774 -29.99474 1.000 20.27283 353 PHE A CA 1
ATOM 1896 C C . PHE A 1 226 ? -0.68884 -21.12342 -31.05200 1.000 20.35188 353 PHE A C 1
ATOM 1897 O O . PHE A 1 226 ? -1.20668 -21.07920 -32.17152 1.000 21.26655 353 PHE A O 1
ATOM 1905 N N . ILE A 1 227 ? 0.35566 -20.36377 -30.69894 1.000 19.12009 354 ILE A N 1
ATOM 1906 C CA . ILE A 1 227 ? 0.81135 -19.31204 -31.59849 1.000 20.08686 354 ILE A CA 1
ATOM 1907 C C . ILE A 1 227 ? 1.29266 -19.87205 -32.94187 1.000 20.28424 354 ILE A C 1
ATOM 1908 O O . ILE A 1 227 ? 1.11907 -19.22133 -33.98536 1.000 21.49309 354 ILE A O 1
ATOM 1913 N N . HIS A 1 228 ? 1.88041 -21.06833 -32.96293 1.000 21.54214 355 HIS A N 1
ATOM 1914 C CA . HIS A 1 228 ? 2.35751 -21.58450 -34.24216 1.000 24.36434 355 HIS A CA 1
ATOM 1915 C C . HIS A 1 228 ? 1.19834 -21.85020 -35.19416 1.000 24.55666 355 HIS A C 1
ATOM 1916 O O . HIS A 1 228 ? 1.31798 -21.60873 -36.39896 1.000 26.56832 355 HIS A O 1
ATOM 1923 N N . ASN A 1 229 ? 0.06105 -22.32664 -34.66811 1.000 23.75877 356 ASN A N 1
ATOM 1924 C CA . ASN A 1 229 ? -1.11617 -22.52666 -35.52054 1.000 23.36858 356 ASN A CA 1
ATOM 1925 C C . ASN A 1 229 ? -1.72878 -21.19763 -35.94079 1.000 24.33791 356 ASN A C 1
ATOM 1926 O O . ASN A 1 229 ? -2.14984 -21.03018 -37.09636 1.000 25.95294 356 ASN A O 1
ATOM 1931 N N . VAL A 1 230 ? -1.81693 -20.25749 -35.00591 1.000 22.09142 357 VAL A N 1
ATOM 1932 C CA . VAL A 1 230 ? -2.41502 -18.95716 -35.28876 1.000 21.65974 357 VAL A CA 1
ATOM 1933 C C . VAL A 1 230 ? -1.62418 -18.22548 -36.37550 1.000 21.06838 357 VAL A C 1
ATOM 1934 O O . VAL A 1 230 ? -2.18982 -17.67304 -37.32709 1.000 22.57230 357 VAL A O 1
ATOM 1938 N N . LEU A 1 231 ? -0.29644 -18.17582 -36.22090 1.000 21.26496 358 LEU A N 1
ATOM 1939 C CA . LEU A 1 231 ? 0.54030 -17.48655 -37.19671 1.000 21.74083 358 LEU A CA 1
ATOM 1940 C C . LEU A 1 231 ? 0.42437 -18.13237 -38.56690 1.000 23.67460 358 LEU A C 1
ATOM 1941 O O . LEU A 1 231 ? 0.37895 -17.43478 -39.59029 1.000 25.53664 358 LEU A O 1
ATOM 1946 N N . PHE A 1 232 ? 0.38222 -19.46609 -38.61183 1.000 24.57007 359 PHE A N 1
ATOM 1947 C CA . PHE A 1 232 ? 0.20826 -20.13807 -39.89790 1.000 28.37083 359 PHE A CA 1
ATOM 1948 C C . PHE A 1 232 ? -1.14896 -19.79829 -40.50926 1.000 29.51617 359 PHE A C 1
ATOM 1949 O O . PHE A 1 232 ? -1.23676 -19.29128 -41.63532 1.000 29.74047 359 PHE A O 1
ATOM 1957 N N . GLU A 1 233 ? -2.22418 -20.02362 -39.75885 1.000 28.29065 360 GLU A N 1
ATOM 1958 C CA . GLU A 1 233 ? -3.54545 -19.91595 -40.35411 1.000 28.99683 360 GLU A CA 1
ATOM 1959 C C . GLU A 1 233 ? -3.87824 -18.48435 -40.74545 1.000 29.87367 360 GLU A C 1
ATOM 1960 O O . GLU A 1 233 ? -4.51980 -18.25574 -41.77151 1.000 31.06264 360 GLU A O 1
ATOM 1966 N N . ASN A 1 234 ? -3.49955 -17.51505 -39.92582 1.000 27.14514 361 ASN A N 1
ATOM 1967 C CA . ASN A 1 234 ? -3.93898 -16.14767 -40.12327 1.000 27.30335 361 ASN A CA 1
ATOM 1968 C C . ASN A 1 234 ? -2.97651 -15.31694 -40.93774 1.000 28.42253 361 ASN A C 1
ATOM 1969 O O . ASN A 1 234 ? -3.28702 -14.15849 -41.23775 1.000 31.90323 361 ASN A O 1
ATOM 1974 N N . TYR A 1 235 ? -1.83692 -15.87305 -41.32934 1.000 28.09477 362 TYR A N 1
ATOM 1975 C CA . TYR A 1 235 ? -0.87325 -15.07258 -42.07058 1.000 29.09643 362 TYR A CA 1
ATOM 1976 C C . TYR A 1 235 ? 0.00465 -15.88172 -43.01151 1.000 29.76953 362 TYR A C 1
ATOM 1977 O O . TYR A 1 235 ? 0.03426 -15.60565 -44.21685 1.000 33.22613 362 TYR A O 1
ATOM 1986 N N . LEU A 1 236 ? 0.78137 -16.84020 -42.47647 1.000 28.01218 363 LEU A N 1
ATOM 1987 C CA . LEU A 1 236 ? 1.82834 -17.45623 -43.29896 1.000 29.05641 363 LEU A CA 1
ATOM 1988 C C . LEU A 1 236 ? 1.26730 -18.39257 -44.36560 1.000 32.61693 363 LEU A C 1
ATOM 1989 O O . LEU A 1 236 ? 1.86181 -18.52814 -45.44766 1.000 35.41943 363 LEU A O 1
ATOM 1994 N N . LYS A 1 237 ? 0.14660 -19.05549 -44.08338 1.000 34.44816 364 LYS A N 1
ATOM 1995 C CA . LYS A 1 237 ? -0.39079 -20.03379 -45.02414 1.000 38.87420 364 LYS A CA 1
ATOM 1996 C C . LYS A 1 237 ? -0.64589 -19.39373 -46.38196 1.000 40.19296 364 LYS A C 1
ATOM 1997 O O . LYS A 1 237 ? -0.46853 -20.03404 -47.42442 1.000 42.53589 364 LYS A O 1
ATOM 2003 N N . ASP A 1 238 ? -1.05203 -18.12710 -46.39492 1.000 40.67109 365 ASP A N 1
ATOM 2004 C CA . ASP A 1 238 ? -1.39079 -17.44636 -47.63707 1.000 42.28085 365 ASP A CA 1
ATOM 2005 C C . ASP A 1 238 ? -0.33219 -16.44383 -48.06992 1.000 39.47979 365 ASP A C 1
ATOM 2006 O O . ASP A 1 238 ? -0.52946 -15.74035 -49.07088 1.000 40.76792 365 ASP A O 1
ATOM 2011 N N . HIS A 1 239 ? 0.79923 -16.39494 -47.36644 1.000 37.10950 366 HIS A N 1
ATOM 2012 C CA . HIS A 1 239 ? 1.84695 -15.43617 -47.67320 1.000 35.11571 366 HIS A CA 1
ATOM 2013 C C . HIS A 1 239 ? 2.49844 -15.80411 -49.00804 1.000 37.19053 366 HIS A C 1
ATOM 2014 O O . HIS A 1 239 ? 2.77497 -16.98092 -49.25517 1.000 38.50704 366 HIS A O 1
ATOM 2021 N N . PRO A 1 240 ? 2.78733 -14.81869 -49.86653 1.000 38.03519 367 PRO A N 1
ATOM 2022 C CA . PRO A 1 240 ? 3.35346 -15.13290 -51.18974 1.000 39.34865 367 PRO A CA 1
ATOM 2023 C C . PRO A 1 240 ? 4.77182 -15.67855 -51.14383 1.000 40.65166 367 PRO A C 1
ATOM 2024 O O . PRO A 1 240 ? 5.17133 -16.40662 -52.06380 1.000 42.38867 367 PRO A O 1
ATOM 2028 N N . ALA A 1 241 ? 5.56021 -15.31574 -50.13089 1.000 40.09989 368 ALA A N 1
ATOM 2029 C CA . ALA A 1 241 ? 6.95541 -15.73025 -50.06016 1.000 38.67098 368 ALA A CA 1
ATOM 2030 C C . ALA A 1 241 ? 7.43227 -15.74488 -48.61609 1.000 38.29093 368 ALA A C 1
ATOM 2031 O O . ALA A 1 241 ? 8.25568 -14.90506 -48.22661 1.000 38.50185 368 ALA A O 1
ATOM 2033 N N . PRO A 1 242 ? 6.94903 -16.67211 -47.79052 1.000 38.55346 369 PRO A N 1
ATOM 2034 C CA . PRO A 1 242 ? 7.40172 -16.68232 -46.39265 1.000 37.75714 369 PRO A CA 1
ATOM 2035 C C . PRO A 1 242 ? 8.89554 -16.91548 -46.26888 1.000 37.80552 369 PRO A C 1
ATOM 2036 O O . PRO A 1 242 ? 9.52353 -16.41625 -45.32580 1.000 38.25170 369 PRO A O 1
ATOM 2040 N N . GLU A 1 243 ? 9.49063 -17.64942 -47.21216 1.000 38.78279 370 GLU A N 1
ATOM 2041 C CA . GLU A 1 243 ? 10.92192 -17.91064 -47.15763 1.000 40.38681 370 GLU A CA 1
ATOM 2042 C C . GLU A 1 243 ? 11.73992 -16.63020 -47.25402 1.000 40.63025 370 GLU A C 1
ATOM 2043 O O . GLU A 1 243 ? 12.93756 -16.64585 -46.94476 1.000 41.24944 370 GLU A O 1
ATOM 2049 N N . ASP A 1 244 ? 11.13161 -15.53288 -47.70184 1.000 38.12283 371 ASP A N 1
ATOM 2050 C CA . ASP A 1 244 ? 11.79787 -14.24241 -47.79032 1.000 38.14833 371 ASP A CA 1
ATOM 2051 C C . ASP A 1 244 ? 11.70912 -13.43799 -46.49726 1.000 35.80115 371 ASP A C 1
ATOM 2052 O O . ASP A 1 244 ? 12.28794 -12.34717 -46.41550 1.000 36.39459 371 ASP A O 1
ATOM 2057 N N . CYS A 1 245 ? 11.00997 -13.94419 -45.48797 1.000 35.82493 372 CYS A N 1
ATOM 2058 C CA . CYS A 1 245 ? 10.89574 -13.24794 -44.21559 1.000 32.88503 372 CYS A CA 1
ATOM 2059 C C . CYS A 1 245 ? 12.03145 -13.65819 -43.28174 1.000 31.36576 372 CYS A C 1
ATOM 2060 O O . CYS A 1 245 ? 12.58808 -14.74925 -43.40517 1.000 34.00829 372 CYS A O 1
ATOM 2063 N N . GLU A 1 246 ? 12.37255 -12.76745 -42.35488 1.000 29.84498 373 GLU A N 1
ATOM 2064 C CA . GLU A 1 246 ? 13.25924 -13.08287 -41.24092 1.000 26.31156 373 GLU A CA 1
ATOM 2065 C C . GLU A 1 246 ? 12.39265 -13.31009 -40.00961 1.000 25.44366 373 GLU A C 1
ATOM 2066 O O . GLU A 1 246 ? 11.56478 -12.45693 -39.66003 1.000 26.37356 373 GLU A O 1
ATOM 2072 N N . PHE A 1 247 ? 12.58620 -14.45159 -39.35737 1.000 25.01226 374 PHE A N 1
ATOM 2073 C CA . PHE A 1 247 ? 11.81324 -14.83601 -38.18463 1.000 24.22307 374 PHE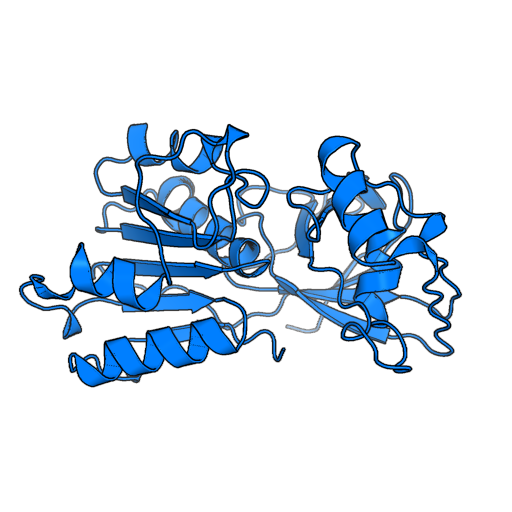 A CA 1
ATOM 2074 C C . PHE A 1 247 ? 12.68498 -14.76775 -36.94330 1.000 22.41569 374 PHE A C 1
ATOM 2075 O O . PHE A 1 247 ? 13.81574 -15.25841 -36.95450 1.000 23.91894 374 PHE A O 1
ATOM 2083 N N . TYR A 1 248 ? 12.16298 -14.16750 -35.88110 1.000 20.35339 375 TYR A N 1
ATOM 2084 C CA . TYR A 1 248 ? 12.89162 -14.01281 -34.62865 1.000 19.29614 375 TYR A CA 1
ATOM 2085 C C . TYR A 1 248 ? 12.00693 -14.57923 -33.52660 1.000 18.65996 375 TYR A C 1
ATOM 2086 O O . TYR A 1 248 ? 10.90822 -14.06171 -33.28249 1.000 20.24197 375 TYR A O 1
ATOM 2095 N N . MET A 1 249 ? 12.46715 -15.63314 -32.86418 1.000 18.67462 376 MET A N 1
ATOM 2096 C CA . MET A 1 249 ? 11.66081 -16.44169 -31.95049 1.000 20.01945 376 MET A CA 1
ATOM 2097 C C . MET A 1 249 ? 12.22311 -16.45635 -30.54488 1.000 17.92316 376 MET A C 1
ATOM 2098 O O . MET A 1 249 ? 13.42033 -16.69950 -30.36495 1.000 18.56658 376 MET A O 1
ATOM 2103 N N . CYS A 1 250 ? 11.36275 -16.23732 -29.54856 1.000 15.89692 377 CYS A N 1
ATOM 2104 C CA . CYS A 1 250 ? 11.77800 -16.44877 -28.15740 1.000 15.34894 377 CYS A CA 1
ATOM 2105 C C . CYS A 1 250 ? 10.55388 -16.80355 -27.32680 1.000 15.18027 377 CYS A C 1
ATOM 2106 O O . CYS A 1 250 ? 9.73331 -15.93077 -27.02920 1.000 15.17642 377 CYS A O 1
ATOM 2109 N N . GLY A 1 251 ? 10.46738 -18.04997 -26.88340 1.000 16.61481 378 GLY A N 1
ATOM 2110 C CA . GLY A 1 251 ? 9.36494 -18.46853 -26.03722 1.000 17.77478 378 GLY A CA 1
ATOM 2111 C C . GLY A 1 251 ? 9.78942 -19.62324 -25.15584 1.000 18.47569 378 GLY A C 1
ATOM 2112 O O . GLY A 1 251 ? 10.98458 -19.94563 -25.06044 1.000 18.52686 378 GLY A O 1
ATOM 2113 N N . PRO A 1 252 ? 8.83135 -20.26125 -24.48167 1.000 18.49785 379 PRO A N 1
ATOM 2114 C CA . PRO A 1 252 ? 9.13207 -21.48860 -23.72608 1.000 19.82935 379 PRO A CA 1
ATOM 2115 C C . PRO A 1 252 ? 9.49656 -22.61278 -24.68404 1.000 21.80909 379 PRO A C 1
ATOM 2116 O O . PRO A 1 252 ? 9.25790 -22.51838 -25.89984 1.000 21.01913 379 PRO A O 1
ATOM 2120 N N . PRO A 1 253 ? 10.11278 -23.68190 -24.17952 1.000 22.73352 380 PRO A N 1
ATOM 2121 C CA . PRO A 1 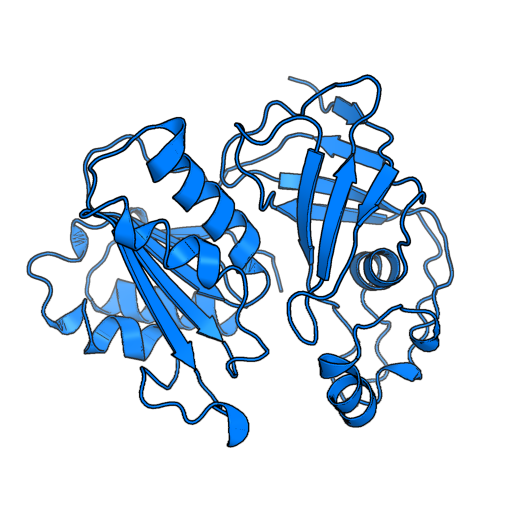253 ? 10.64783 -24.71985 -25.07855 1.000 22.89029 380 PRO A CA 1
ATOM 2122 C C . PRO A 1 253 ? 9.63147 -25.27773 -26.05153 1.000 23.93229 380 PRO A C 1
ATOM 2123 O O . PRO A 1 253 ? 9.93851 -25.47815 -27.23306 1.000 25.92524 380 PRO A O 1
ATOM 2127 N N . MET A 1 254 ? 8.41353 -25.54638 -25.58002 1.000 24.73001 381 MET A N 1
ATOM 2128 C CA . MET A 1 254 ? 7.42682 -26.17229 -26.45298 1.000 28.15803 381 MET A CA 1
ATOM 2129 C C . MET A 1 254 ? 7.04397 -25.23605 -27.58791 1.000 25.48898 381 MET A C 1
ATOM 2130 O O . MET A 1 254 ? 6.79995 -25.67975 -28.72438 1.000 25.65380 381 MET A O 1
ATOM 2135 N N . MET A 1 255 ? 6.95664 -23.94271 -27.28766 1.000 21.63657 382 MET A N 1
ATOM 2136 C CA . MET A 1 255 ? 6.64441 -22.96050 -28.32095 1.000 21.91826 382 MET A CA 1
ATOM 2137 C C . MET A 1 255 ? 7.76251 -22.85825 -29.34358 1.000 20.98663 382 MET A C 1
ATOM 2138 O O . MET A 1 255 ? 7.51264 -22.82155 -30.56467 1.000 21.59423 382 MET A O 1
ATOM 2143 N N . ASN A 1 256 ? 9.00346 -22.76982 -28.86389 1.000 21.54658 383 ASN A N 1
ATOM 2144 C CA . ASN A 1 256 ? 10.13643 -22.67914 -29.78045 1.000 22.72018 383 ASN A CA 1
ATOM 2145 C C . ASN A 1 256 ? 10.09684 -23.83418 -30.76106 1.000 24.17817 383 ASN A C 1
ATOM 2146 O O . ASN A 1 256 ? 10.20557 -23.64730 -31.98144 1.000 26.05865 383 ASN A O 1
ATOM 2151 N N . ALA A 1 257 ? 9.91478 -25.04622 -30.23471 1.000 24.35203 384 ALA A N 1
ATOM 2152 C CA . ALA A 1 257 ? 9.95412 -26.23975 -31.07420 1.000 26.61945 384 ALA A CA 1
ATOM 2153 C C . ALA A 1 257 ? 8.80280 -26.26217 -32.07174 1.000 28.24564 384 ALA A C 1
ATOM 2154 O O . ALA A 1 257 ? 9.00820 -26.54387 -33.25874 1.000 29.36531 384 ALA A O 1
ATOM 2156 N N . ALA A 1 258 ? 7.59002 -25.92048 -31.62087 1.000 26.20255 385 ALA A N 1
ATOM 2157 C CA . ALA A 1 258 ? 6.43612 -25.98017 -32.51390 1.000 25.17708 385 ALA A CA 1
ATOM 2158 C C . ALA A 1 258 ? 6.52687 -24.92715 -33.61791 1.000 25.36712 385 ALA A C 1
ATOM 2159 O O . ALA A 1 258 ? 6.18373 -25.20686 -34.77038 1.000 26.28592 385 ALA A O 1
ATOM 2161 N N . VAL A 1 259 ? 6.96077 -23.70133 -33.27979 1.000 24.31740 386 VAL A N 1
ATOM 2162 C CA . VAL A 1 259 ? 7.07544 -22.63734 -34.27887 1.000 24.30790 386 VAL A CA 1
ATOM 2163 C C . VAL A 1 259 ? 8.14693 -22.97918 -35.31245 1.000 26.40245 386 VAL A C 1
ATOM 2164 O O . VAL A 1 259 ? 7.93254 -22.81851 -36.52139 1.000 26.03588 386 VAL A O 1
ATOM 2168 N N . ILE A 1 260 ? 9.30991 -23.46167 -34.86296 1.000 27.35580 387 ILE A N 1
ATOM 2169 C CA . ILE A 1 260 ? 10.38174 -23.77927 -35.80658 1.000 30.18581 387 ILE A CA 1
ATOM 2170 C C . ILE A 1 260 ? 9.95916 -24.90339 -36.74332 1.000 32.15786 387 ILE A C 1
ATOM 2171 O O . ILE A 1 260 ? 10.25678 -24.87388 -37.94666 1.000 31.98268 387 ILE A O 1
ATOM 2176 N N . LYS A 1 261 ? 9.25506 -25.90984 -36.21444 1.000 31.46402 388 LYS A N 1
ATOM 2177 C CA . LYS A 1 261 ? 8.78939 -26.99923 -37.06559 1.000 32.69418 388 LYS A CA 1
ATOM 2178 C C . LYS A 1 261 ? 7.79420 -26.48471 -38.09415 1.000 33.21391 388 LYS A C 1
ATOM 2179 O O . LYS A 1 261 ? 7.87981 -26.81208 -39.28276 1.000 33.75624 388 LYS A O 1
ATOM 2185 N N . MET A 1 262 ? 6.83968 -25.66385 -37.64875 1.000 32.08194 389 MET A N 1
ATOM 2186 C CA . MET A 1 262 ? 5.86957 -25.09625 -38.58106 1.000 30.34633 389 MET A CA 1
ATOM 2187 C C . MET A 1 262 ? 6.57119 -24.31908 -39.69065 1.000 32.35927 389 MET A C 1
ATOM 2188 O O . MET A 1 262 ? 6.24450 -24.46974 -40.87420 1.000 32.89885 389 MET A O 1
ATOM 2193 N N . LEU A 1 263 ? 7.54822 -23.49072 -39.32648 1.000 32.12493 390 LEU A N 1
ATOM 2194 C CA . LEU A 1 263 ? 8.23982 -22.66583 -40.31601 1.000 31.99048 390 LEU A CA 1
ATOM 2195 C C . LEU A 1 263 ? 9.04000 -23.52836 -41.28281 1.000 34.28734 390 LEU A C 1
ATOM 2196 O O . LEU A 1 263 ? 9.00023 -23.31596 -42.50257 1.000 36.16107 390 LEU A O 1
ATOM 2201 N N . THR A 1 264 ? 9.80121 -24.49630 -40.75754 1.000 34.72877 391 THR A N 1
ATOM 2202 C CA . THR A 1 264 ? 10.59584 -25.33273 -41.65239 1.000 36.66891 391 THR A CA 1
ATOM 2203 C C . THR A 1 264 ? 9.70101 -26.11926 -42.59866 1.000 39.95016 391 THR A C 1
ATOM 2204 O O . THR A 1 264 ? 10.04061 -26.31082 -43.77180 1.000 43.40146 391 THR A O 1
ATOM 2208 N N . ASP A 1 265 ? 8.55472 -26.58928 -42.10102 1.000 39.78116 392 ASP A N 1
ATOM 2209 C CA . ASP A 1 265 ? 7.60009 -27.28815 -42.95520 1.000 40.97022 392 ASP A CA 1
ATOM 2210 C C . ASP A 1 265 ? 7.11139 -26.39688 -44.08968 1.000 41.38953 392 ASP A C 1
ATOM 2211 O O . ASP A 1 265 ? 6.84874 -26.88035 -45.19681 1.000 42.43272 392 ASP A O 1
ATOM 2216 N N . LEU A 1 266 ? 6.96470 -25.09854 -43.83168 1.000 41.38328 393 LEU A N 1
ATOM 2217 C CA . LEU A 1 266 ? 6.53944 -24.17728 -44.88007 1.000 42.34030 393 LEU A CA 1
ATOM 2218 C C . LEU A 1 266 ? 7.61390 -23.95247 -45.93003 1.000 43.35533 393 LEU A C 1
ATOM 2219 O O . LEU A 1 266 ? 7.32110 -23.33358 -46.95964 1.000 45.15208 393 LEU A O 1
ATOM 2224 N N . GLY A 1 267 ? 8.84142 -24.41497 -45.68647 1.000 42.01500 394 GLY A N 1
ATOM 2225 C CA . GLY A 1 267 ? 9.95160 -24.20028 -46.58927 1.000 42.15866 394 GLY A CA 1
ATOM 2226 C C . GLY A 1 267 ? 10.88462 -23.07599 -46.19388 1.000 41.56907 394 GLY A C 1
ATOM 2227 O O . GLY A 1 267 ? 11.81140 -22.76491 -46.95273 1.000 43.73216 394 GLY A O 1
ATOM 2228 N N . VAL A 1 268 ? 10.67039 -22.45210 -45.03661 1.000 38.10119 395 VAL A N 1
ATOM 2229 C CA . VAL A 1 268 ? 11.60041 -21.44330 -44.55144 1.000 36.39582 395 VAL A CA 1
ATOM 2230 C C . VAL A 1 268 ? 12.90740 -22.11983 -44.19325 1.000 37.40560 395 VAL A C 1
ATOM 2231 O O . VAL A 1 268 ? 12.91343 -23.16108 -43.52107 1.000 38.21012 395 VAL A O 1
ATOM 2235 N N . GLU A 1 269 ? 14.01887 -21.52356 -44.62005 1.000 38.67530 396 GLU A N 1
ATOM 2236 C CA . GLU A 1 269 ? 15.32865 -22.09088 -44.32678 1.000 40.19012 396 GLU A CA 1
ATOM 2237 C C . GLU A 1 269 ? 15.73219 -21.73932 -42.90142 1.000 38.40508 396 GLU A C 1
ATOM 2238 O O . GLU A 1 269 ? 15.44076 -20.63871 -42.41128 1.000 37.16147 396 GLU A O 1
ATOM 2244 N N . ARG A 1 270 ? 16.39472 -22.69154 -42.23304 1.000 38.73178 397 ARG A N 1
ATOM 2245 C CA . ARG A 1 270 ? 16.81677 -22.46998 -40.85040 1.000 39.75534 397 ARG A CA 1
ATOM 2246 C C . ARG A 1 270 ? 17.65106 -21.20100 -40.70154 1.000 38.02635 397 ARG A C 1
ATOM 2247 O O . ARG A 1 270 ? 17.58316 -20.52989 -39.66457 1.000 37.34043 397 ARG A O 1
ATOM 2255 N N . GLU A 1 271 ? 18.42371 -20.84010 -41.72860 1.000 39.30847 398 GLU A N 1
ATOM 2256 C CA . GLU A 1 271 ? 19.20134 -19.60408 -41.70005 1.000 42.55161 398 GLU A CA 1
ATOM 2257 C C . GLU A 1 271 ? 18.32663 -18.36693 -41.53761 1.000 41.67092 398 GLU A C 1
ATOM 2258 O O . GLU A 1 271 ? 18.81888 -17.32678 -41.07815 1.000 42.63098 398 GLU A O 1
ATOM 2264 N N . ASN A 1 272 ? 17.04746 -18.44766 -41.90486 1.000 38.16437 399 ASN A N 1
ATOM 2265 C CA . ASN A 1 272 ? 16.14855 -17.30658 -41.81356 1.000 36.23343 399 ASN A CA 1
ATOM 2266 C C . ASN A 1 272 ? 15.38754 -17.26866 -40.50072 1.000 32.28854 399 ASN A C 1
ATOM 2267 O O . ASN A 1 272 ? 14.49872 -16.42820 -40.33394 1.000 33.25755 399 ASN A O 1
ATOM 2272 N N . ILE A 1 273 ? 15.70875 -18.16239 -39.57438 1.000 29.90188 400 ILE A N 1
ATOM 2273 C CA . ILE A 1 273 ? 15.05123 -18.23944 -38.27880 1.000 28.14391 400 ILE A CA 1
ATOM 2274 C C . ILE A 1 273 ? 16.11526 -18.00270 -37.22105 1.000 27.404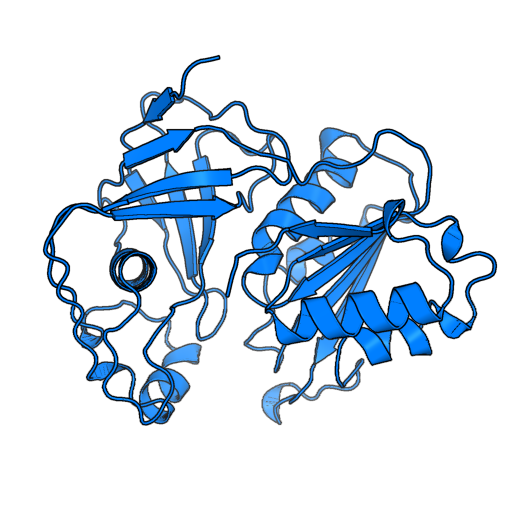28 400 ILE A C 1
ATOM 2275 O O . ILE A 1 273 ? 17.08594 -18.76609 -37.13265 1.000 31.18794 400 ILE A O 1
ATOM 2280 N N . LEU A 1 274 ? 15.95105 -16.95775 -36.42350 1.000 25.39060 401 LEU A N 1
ATOM 2281 C CA . LEU A 1 274 ? 16.86715 -16.70301 -35.32430 1.000 23.57022 401 LEU A CA 1
ATOM 2282 C C . LEU A 1 274 ? 16.12655 -16.98049 -34.02143 1.000 20.65670 401 LEU A C 1
ATOM 2283 O O . LEU A 1 274 ? 15.04367 -16.44933 -33.80188 1.000 22.07154 401 LEU A O 1
ATOM 2288 N N . LEU A 1 275 ? 16.68771 -17.83400 -33.18102 1.000 21.30848 402 LEU A N 1
ATOM 2289 C CA . LEU A 1 275 ? 16.08517 -18.27107 -31.93341 1.000 21.83978 402 LEU A CA 1
ATOM 2290 C C . LEU A 1 275 ? 16.91902 -17.74704 -30.77403 1.000 19.93720 402 LEU A C 1
ATOM 2291 O O . LEU A 1 275 ? 18.15592 -17.85111 -30.79277 1.000 23.14090 402 LEU A O 1
ATOM 2296 N N . ASP A 1 276 ? 16.25759 -17.22230 -29.76223 1.000 20.14549 403 ASP A N 1
ATOM 2297 C CA . ASP A 1 276 ? 16.88830 -16.84510 -28.50024 1.000 19.90802 403 ASP A CA 1
ATOM 2298 C C . ASP A 1 276 ? 16.42823 -17.90785 -27.51447 1.000 20.56557 403 ASP A C 1
ATOM 2299 O O . ASP A 1 276 ? 15.29487 -17.87221 -27.04160 1.000 21.30859 403 ASP A O 1
ATOM 2304 N N . ASP A 1 277 ? 17.29584 -18.86997 -27.22593 1.000 22.23704 404 ASP A N 1
ATOM 2305 C CA . ASP A 1 277 ? 16.92515 -20.05437 -26.45489 1.000 21.43743 404 ASP A CA 1
ATOM 2306 C C . ASP A 1 277 ? 17.26294 -19.82676 -24.99053 1.000 20.53230 404 ASP A C 1
ATOM 2307 O O . ASP A 1 277 ? 18.44242 -19.82656 -24.61843 1.000 23.28449 404 ASP A O 1
ATOM 2312 N N . PHE A 1 278 ? 16.24516 -19.63886 -24.15073 1.000 18.65668 405 PHE A N 1
ATOM 2313 C CA . PHE A 1 278 ? 16.50060 -19.41872 -22.72827 1.000 19.59877 405 PHE A CA 1
ATOM 2314 C C . PHE A 1 278 ? 16.90402 -20.70195 -22.00651 1.000 23.13074 405 PHE A C 1
ATOM 2315 O O . PHE A 1 278 ? 17.32397 -20.63732 -20.85040 1.000 22.78215 405 PHE A O 1
ATOM 2323 N N . GLY A 1 279 ? 16.82680 -21.85391 -22.67338 1.000 24.89646 406 GLY A N 1
ATOM 2324 C CA . GLY A 1 279 ? 17.33437 -23.09202 -22.12142 1.000 29.85151 406 GLY A CA 1
ATOM 2325 C C . GLY A 1 279 ? 16.41551 -23.74449 -21.12130 1.000 40.86062 406 GLY A C 1
ATOM 2326 O O . GLY A 1 279 ? 16.88327 -24.53953 -20.28954 1.000 44.23745 406 GLY A O 1
ATOM 2327 N N . GLY A 1 280 ? 15.12584 -23.41633 -21.15734 1.000 46.97636 407 GLY A N 1
ATOM 2328 C CA . GLY A 1 280 ? 14.13931 -24.01266 -20.27468 1.000 53.10694 407 GLY A CA 1
ATOM 2329 C C . GLY A 1 280 ? 13.92753 -25.49277 -20.53874 1.000 58.56651 407 GLY A C 1
ATOM 2330 O O . GLY A 1 280 ? 14.49299 -26.07151 -21.47880 1.000 59.00165 407 GLY A O 1
#